Protein AF-A0A553PKJ0-F1 (afdb_monomer_lite)

Sequence (214 aa):
MPIQRKGMRALQIWCDRVTKDYKNVQIIDLTSSFKDGLAFCAIIHHFRPDLIDYESLKAENAFDNNALAFKVAEEQLKIPALLEAQDMVDFDEPDKFSVVTYVSQFYHMFKDADDSRMSPSLHMRLISRNSESENDSLIHSSTDTTPMGTPTIQPKRMFNQADLIAKYGEEIFSTSEKTVSESDSSYSTSSPTIGIKSLCNDMVAKAKISPKSQ

pLDDT: mean 70.91, std 26.87, range [28.58, 98.69]

Foldseek 3Di:
DPPPDDDPVVLLVVLCVQQVPPPPQHRPDLWQSPLLLLSLLSLCCSQPVVQDPSVPDDSVNSLVSNVSSQVSCCPPVVQHRQDHSVQSHVDNTRDRVSSSVSSVSSCVSCVVVVPPPDDPPCPVVVVPPPDDDDDDDDDDDDDDDDDDDDDPPDPPPDDDPVVVCVVPNCVVPDDPPDDDDDDDDDDDDDDDDDDDDDDDDDDDDDDDDDDDDD

Radius of gyration: 29.64 Å; chains: 1; bounding box: 69×105×61 Å

Structure (mmCIF, N/CA/C/O backbone):
data_AF-A0A553PKJ0-F1
#
_entry.id   AF-A0A553PKJ0-F1
#
loop_
_atom_site.group_PDB
_atom_site.id
_atom_site.type_symbol
_atom_site.label_atom_id
_atom_site.label_alt_id
_atom_site.label_comp_id
_atom_site.label_asym_id
_atom_site.label_entity_id
_atom_site.label_seq_id
_atom_site.pdbx_PDB_ins_code
_atom_site.Cartn_x
_atom_site.Cartn_y
_atom_site.Cartn_z
_atom_site.occupancy
_atom_site.B_iso_or_equiv
_atom_site.auth_seq_id
_atom_site.auth_comp_id
_atom_site.auth_asym_id
_atom_site.auth_atom_id
_atom_site.pdbx_PDB_model_num
ATOM 1 N N . MET A 1 1 ? 0.920 -30.412 -12.459 1.00 36.03 1 MET A N 1
ATOM 2 C CA . MET A 1 1 ? 1.864 -29.987 -11.399 1.00 36.03 1 MET A CA 1
ATOM 3 C C . MET A 1 1 ? 1.540 -28.554 -11.005 1.00 36.03 1 MET A C 1
ATOM 5 O O . MET A 1 1 ? 1.242 -27.785 -11.916 1.00 36.03 1 MET A O 1
ATOM 9 N N . PRO A 1 2 ? 1.580 -28.175 -9.716 1.00 52.38 2 PRO A N 1
ATOM 10 C CA . PRO A 1 2 ? 1.544 -26.766 -9.342 1.00 52.38 2 PRO A CA 1
ATOM 11 C C . PRO A 1 2 ? 2.787 -26.079 -9.919 1.00 52.38 2 PRO A C 1
ATOM 13 O O . PRO A 1 2 ? 3.909 -26.539 -9.716 1.00 52.38 2 PRO A O 1
ATOM 16 N N . ILE A 1 3 ? 2.594 -25.000 -10.680 1.00 50.44 3 ILE A N 1
ATOM 17 C CA . ILE A 1 3 ? 3.714 -24.211 -11.199 1.00 50.44 3 ILE A CA 1
ATOM 18 C C . ILE A 1 3 ? 4.317 -23.484 -10.000 1.00 50.44 3 ILE A C 1
ATOM 20 O O . ILE A 1 3 ? 3.726 -22.523 -9.507 1.00 50.44 3 ILE A O 1
ATOM 24 N N . GLN A 1 4 ? 5.472 -23.944 -9.520 1.00 55.84 4 GLN A N 1
ATOM 25 C CA . GLN A 1 4 ? 6.153 -23.324 -8.389 1.00 55.84 4 GLN A CA 1
ATOM 26 C C . GLN A 1 4 ? 6.850 -22.039 -8.846 1.00 55.84 4 GLN A C 1
ATOM 28 O O . GLN A 1 4 ? 8.045 -22.001 -9.136 1.00 55.84 4 GLN A O 1
ATOM 33 N N . ARG A 1 5 ? 6.047 -20.981 -8.969 1.00 66.62 5 ARG A N 1
ATOM 34 C CA . ARG A 1 5 ? 6.502 -19.635 -9.309 1.00 66.62 5 ARG A CA 1
ATOM 35 C C . ARG A 1 5 ? 7.355 -19.114 -8.149 1.00 66.62 5 ARG A C 1
ATOM 37 O O . ARG A 1 5 ? 6.986 -19.275 -6.991 1.00 66.62 5 ARG A O 1
ATOM 44 N N . LYS A 1 6 ? 8.492 -18.494 -8.467 1.00 77.38 6 LYS A N 1
ATOM 45 C CA . LYS A 1 6 ? 9.404 -17.840 -7.514 1.00 77.38 6 LYS A CA 1
ATOM 46 C C . LYS A 1 6 ? 9.651 -16.391 -7.953 1.00 77.38 6 LYS A C 1
ATOM 48 O O . LYS A 1 6 ? 9.438 -16.062 -9.120 1.00 77.38 6 LYS A O 1
ATOM 53 N N . GLY A 1 7 ? 10.114 -15.545 -7.032 1.00 88.88 7 GLY A N 1
ATOM 54 C CA . GLY A 1 7 ? 10.400 -14.128 -7.293 1.00 88.88 7 GLY A CA 1
ATOM 55 C C . GLY A 1 7 ? 9.145 -13.267 -7.489 1.00 88.88 7 GLY A C 1
ATOM 56 O O . GLY A 1 7 ? 8.035 -13.695 -7.176 1.00 88.88 7 GLY A O 1
ATOM 57 N N . MET A 1 8 ? 9.320 -12.057 -8.034 1.00 93.00 8 MET A N 1
ATOM 58 C CA . MET A 1 8 ? 8.278 -11.015 -8.131 1.00 93.00 8 MET A CA 1
ATOM 59 C C . MET A 1 8 ? 6.939 -11.506 -8.701 1.00 93.00 8 MET A C 1
ATOM 61 O O . MET A 1 8 ? 5.885 -11.172 -8.173 1.00 93.00 8 MET A O 1
ATOM 65 N N . ARG A 1 9 ? 6.953 -12.361 -9.735 1.00 93.75 9 ARG A N 1
ATOM 66 C CA . ARG A 1 9 ? 5.716 -12.887 -10.340 1.00 93.75 9 ARG A CA 1
ATOM 67 C C . ARG A 1 9 ? 4.912 -13.783 -9.392 1.00 93.75 9 ARG A C 1
ATOM 69 O O . ARG A 1 9 ? 3.698 -13.872 -9.528 1.00 93.75 9 ARG A O 1
ATOM 76 N N . ALA A 1 10 ? 5.568 -14.468 -8.456 1.00 94.50 10 ALA A N 1
ATOM 77 C CA . ALA A 1 10 ? 4.881 -15.239 -7.425 1.00 94.50 10 ALA A CA 1
ATOM 78 C C . ALA A 1 10 ? 4.216 -14.315 -6.398 1.00 94.50 10 ALA A C 1
ATOM 80 O O . ALA A 1 10 ? 3.061 -14.537 -6.055 1.00 94.50 10 ALA A O 1
ATOM 81 N N . LEU A 1 11 ? 4.921 -13.254 -5.988 1.00 96.06 11 LEU A N 1
ATOM 82 C CA . LEU A 1 11 ? 4.415 -12.240 -5.063 1.00 96.06 11 LEU A CA 1
ATOM 83 C C . LEU A 1 11 ? 3.204 -11.495 -5.645 1.00 96.06 11 LEU A C 1
ATOM 85 O O . LEU A 1 11 ? 2.193 -11.362 -4.968 1.00 96.06 11 LEU A O 1
ATOM 89 N N . GLN A 1 12 ? 3.260 -11.101 -6.920 1.00 96.69 12 GLN A N 1
ATOM 90 C CA . GLN A 1 12 ? 2.127 -10.478 -7.611 1.00 96.69 12 GLN A CA 1
ATOM 91 C C . GLN A 1 12 ? 0.895 -11.395 -7.646 1.00 96.69 12 GLN A C 1
ATOM 93 O O . GLN A 1 12 ? -0.209 -10.956 -7.352 1.00 96.69 12 GLN A O 1
ATOM 98 N N . ILE A 1 13 ? 1.080 -12.684 -7.955 1.00 95.56 13 ILE A N 1
ATOM 99 C CA . ILE A 1 13 ? -0.015 -13.670 -7.979 1.00 95.56 13 ILE A CA 1
ATOM 100 C C . ILE A 1 13 ? -0.558 -13.952 -6.572 1.00 95.56 13 ILE A C 1
ATOM 102 O O . ILE A 1 13 ? -1.739 -14.254 -6.428 1.00 95.56 13 ILE A O 1
ATOM 106 N N . TRP A 1 14 ? 0.280 -13.862 -5.535 1.00 95.75 14 TRP A N 1
ATOM 107 C CA . TRP A 1 14 ? -0.181 -13.911 -4.149 1.00 95.75 14 TRP A CA 1
ATOM 108 C C . TRP A 1 14 ? -1.082 -12.710 -3.834 1.00 95.75 14 TRP A C 1
ATOM 110 O O . TRP A 1 14 ? -2.201 -12.926 -3.376 1.00 95.75 14 TRP A O 1
ATOM 120 N N . CYS A 1 15 ? -0.649 -11.488 -4.174 1.00 97.50 15 CYS A N 1
ATOM 121 C CA . CYS A 1 15 ? -1.436 -10.260 -4.001 1.00 97.50 15 CYS A CA 1
ATOM 122 C C . CYS A 1 15 ? -2.788 -10.355 -4.720 1.00 97.50 15 CYS A C 1
ATOM 124 O O . CYS A 1 15 ? -3.824 -10.284 -4.071 1.00 97.50 15 CYS A O 1
ATOM 126 N N . ASP A 1 16 ? -2.771 -10.626 -6.031 1.00 96.81 16 ASP A N 1
ATOM 127 C CA . ASP A 1 16 ? -3.968 -10.804 -6.867 1.00 96.81 16 ASP A CA 1
ATOM 128 C C . ASP A 1 16 ? -4.950 -11.825 -6.272 1.00 96.81 16 ASP A C 1
ATOM 130 O O . ASP A 1 16 ? -6.158 -11.602 -6.241 1.00 96.81 16 ASP A O 1
ATOM 134 N N . ARG A 1 17 ? -4.440 -12.938 -5.726 1.00 95.81 17 ARG A N 1
ATOM 135 C CA . ARG A 1 17 ? -5.279 -13.971 -5.112 1.00 95.81 17 ARG A CA 1
ATOM 136 C C . ARG A 1 17 ? -5.902 -13.523 -3.787 1.00 95.81 17 ARG A C 1
ATOM 138 O O . ARG A 1 17 ? -7.056 -13.873 -3.555 1.00 95.81 17 ARG A O 1
ATOM 145 N N . VAL A 1 18 ? -5.178 -12.809 -2.918 1.00 96.31 18 VAL A N 1
ATOM 146 C CA . VAL A 1 18 ? -5.730 -12.355 -1.621 1.00 96.31 18 VAL A CA 1
ATOM 147 C C . VAL A 1 18 ? -6.661 -11.148 -1.783 1.00 96.31 18 VAL A C 1
ATOM 149 O O . VAL A 1 18 ? -7.638 -11.029 -1.045 1.00 96.31 18 VAL A O 1
ATOM 152 N N . THR A 1 19 ? -6.440 -10.299 -2.791 1.00 97.25 19 THR A N 1
ATOM 153 C CA . THR A 1 19 ? -7.304 -9.140 -3.077 1.00 97.25 19 THR A CA 1
ATOM 154 C C . THR A 1 19 ? -8.422 -9.425 -4.085 1.00 97.25 19 THR A C 1
ATOM 156 O O . THR A 1 19 ? -9.207 -8.531 -4.377 1.00 97.25 19 THR A O 1
ATOM 159 N N . LYS A 1 20 ? -8.530 -10.648 -4.619 1.00 95.62 20 LYS A N 1
ATOM 160 C CA . LYS A 1 20 ? -9.431 -10.995 -5.735 1.00 95.62 20 LYS A CA 1
ATOM 161 C C . LYS A 1 20 ? -10.896 -10.581 -5.543 1.00 95.62 20 LYS A C 1
ATOM 163 O O . LYS A 1 20 ? -11.556 -10.193 -6.503 1.00 95.62 20 LYS A O 1
ATOM 168 N N . ASP A 1 21 ? -11.406 -10.709 -4.321 1.00 95.06 21 ASP A N 1
ATOM 169 C CA . ASP A 1 21 ? -12.816 -10.465 -4.002 1.00 95.06 21 ASP A CA 1
ATOM 170 C C . ASP A 1 21 ? -13.075 -9.015 -3.522 1.00 95.06 21 ASP A C 1
ATOM 172 O O . ASP A 1 21 ? -14.187 -8.683 -3.109 1.00 95.06 21 ASP A O 1
ATOM 176 N N . TYR A 1 22 ? -12.066 -8.134 -3.595 1.00 97.50 22 TYR A N 1
ATOM 177 C CA . TYR A 1 22 ? -12.160 -6.728 -3.198 1.00 97.50 22 TYR A CA 1
ATOM 178 C C . TYR A 1 22 ? -12.580 -5.832 -4.363 1.00 97.50 22 TYR A C 1
ATOM 180 O O . TYR A 1 22 ? -12.039 -5.886 -5.467 1.00 97.50 22 TYR A O 1
ATOM 188 N N . LYS A 1 23 ? -13.540 -4.944 -4.095 1.00 94.44 23 LYS A N 1
ATOM 189 C CA . LYS A 1 23 ? -13.977 -3.925 -5.055 1.00 94.44 23 LYS A CA 1
ATOM 190 C C . LYS A 1 23 ? -12.839 -2.938 -5.318 1.00 94.44 23 LYS A C 1
ATOM 192 O O . LYS A 1 23 ? -12.153 -2.526 -4.384 1.00 94.44 23 LYS A O 1
ATOM 197 N N . ASN A 1 24 ? -12.719 -2.515 -6.575 1.00 94.75 24 ASN A N 1
ATOM 198 C CA . ASN A 1 24 ? -11.770 -1.502 -7.052 1.00 94.75 24 ASN A CA 1
ATOM 199 C C . ASN A 1 24 ? -10.277 -1.856 -6.889 1.00 94.75 24 ASN A C 1
ATOM 201 O O . ASN A 1 24 ? -9.446 -0.975 -7.052 1.00 94.75 24 ASN A O 1
ATOM 205 N N . VAL A 1 25 ? -9.923 -3.124 -6.638 1.00 97.31 25 VAL A N 1
ATOM 206 C CA . VAL A 1 25 ? -8.524 -3.587 -6.622 1.00 97.31 25 VAL A CA 1
ATOM 207 C C . VAL A 1 25 ? -8.286 -4.568 -7.765 1.00 97.31 25 VAL A C 1
ATOM 209 O O . VAL A 1 25 ? -9.019 -5.541 -7.929 1.00 97.31 25 VAL A O 1
ATOM 212 N N . GLN A 1 26 ? -7.233 -4.330 -8.547 1.00 96.56 26 GLN A N 1
ATOM 213 C CA . GLN A 1 26 ? -6.777 -5.232 -9.603 1.00 96.56 26 GLN A CA 1
ATOM 214 C C . GLN A 1 26 ? -5.248 -5.200 -9.681 1.00 96.56 26 GLN A C 1
ATOM 216 O O . GLN A 1 26 ? -4.667 -4.154 -9.953 1.00 96.56 26 GLN A O 1
ATOM 221 N N . ILE A 1 27 ? -4.583 -6.340 -9.468 1.00 97.44 27 ILE A N 1
ATOM 222 C CA . ILE A 1 27 ? -3.117 -6.391 -9.352 1.00 97.44 27 ILE A CA 1
ATOM 223 C C . ILE A 1 27 ? -2.462 -6.756 -10.696 1.00 97.44 27 ILE A C 1
ATOM 225 O O . ILE A 1 27 ? -2.087 -7.903 -10.962 1.00 97.44 27 ILE A O 1
ATOM 229 N N . ILE A 1 28 ? -2.316 -5.754 -11.566 1.00 96.00 28 ILE A N 1
ATOM 230 C CA . ILE A 1 28 ? -1.729 -5.896 -12.912 1.00 96.00 28 ILE A CA 1
ATOM 231 C C . ILE A 1 28 ? -0.192 -5.850 -12.865 1.00 96.00 28 ILE A C 1
ATOM 233 O O . ILE A 1 28 ? 0.485 -6.531 -13.642 1.00 96.00 28 ILE A O 1
ATOM 237 N N . ASP A 1 29 ? 0.360 -5.109 -11.910 1.00 96.06 29 ASP A N 1
ATOM 238 C CA . ASP A 1 29 ? 1.789 -4.920 -11.675 1.00 96.06 29 ASP A CA 1
ATOM 239 C C . ASP A 1 29 ? 2.113 -4.874 -10.164 1.00 96.06 29 ASP A C 1
ATOM 241 O O . ASP A 1 29 ? 1.293 -5.227 -9.318 1.00 96.06 29 ASP A O 1
ATOM 245 N N . LEU A 1 30 ? 3.350 -4.497 -9.836 1.00 96.88 30 LEU A N 1
ATOM 246 C CA . LEU A 1 30 ? 3.801 -4.187 -8.474 1.00 96.88 30 LEU A CA 1
ATOM 247 C C . LEU A 1 30 ? 4.311 -2.734 -8.435 1.00 96.88 30 LEU A C 1
ATOM 249 O O . LEU A 1 30 ? 5.389 -2.475 -7.907 1.00 96.88 30 LEU A O 1
ATOM 253 N N . THR A 1 31 ? 3.578 -1.829 -9.090 1.00 96.44 31 THR A N 1
ATOM 254 C CA . THR A 1 31 ? 3.831 -0.380 -9.131 1.00 96.44 31 THR A CA 1
ATOM 255 C C . THR A 1 31 ? 2.499 0.371 -9.078 1.00 96.44 31 THR A C 1
ATOM 257 O O . THR A 1 31 ? 1.989 0.635 -7.989 1.00 96.44 31 THR A O 1
ATOM 260 N N . SER A 1 32 ? 1.892 0.663 -10.232 1.00 96.69 32 SER A N 1
ATOM 261 C CA . SER A 1 32 ? 0.670 1.470 -10.346 1.00 96.69 32 SER A CA 1
ATOM 262 C C . SER A 1 32 ? -0.542 0.847 -9.638 1.00 96.69 32 SER A C 1
ATOM 264 O O . SER A 1 32 ? -1.339 1.564 -9.037 1.00 96.69 32 SER A O 1
ATOM 266 N N . SER A 1 33 ? -0.621 -0.488 -9.591 1.00 97.75 33 SER A N 1
ATOM 267 C CA . SER A 1 33 ? -1.697 -1.254 -8.931 1.00 97.75 33 SER A CA 1
ATOM 268 C C . SER A 1 33 ? -1.745 -1.079 -7.406 1.00 97.75 33 SER A C 1
ATOM 270 O O . SER A 1 33 ? -2.679 -1.554 -6.767 1.00 97.75 33 SER A O 1
ATOM 272 N N . PHE A 1 34 ? -0.722 -0.452 -6.816 1.00 98.12 34 PHE A N 1
ATOM 273 C CA . PHE A 1 34 ? -0.631 -0.144 -5.386 1.00 98.12 34 PHE A CA 1
ATOM 274 C C . PHE A 1 34 ? -0.727 1.362 -5.098 1.00 98.12 34 PHE A C 1
ATOM 276 O O . PHE A 1 34 ? -0.742 1.750 -3.931 1.00 98.12 34 PHE A O 1
ATOM 283 N N . LYS A 1 35 ? -0.801 2.214 -6.136 1.00 98.00 35 LYS A N 1
ATOM 284 C CA . LYS A 1 35 ? -0.729 3.678 -6.010 1.00 98.00 35 LYS A CA 1
ATOM 285 C C . LYS A 1 35 ? -1.836 4.247 -5.118 1.00 98.00 35 LYS A C 1
ATOM 287 O O . LYS A 1 35 ? -1.576 5.075 -4.250 1.00 98.00 35 LYS A O 1
ATOM 292 N N . ASP A 1 36 ? -3.064 3.769 -5.294 1.00 97.75 36 ASP A N 1
ATOM 293 C CA . ASP A 1 36 ? -4.251 4.254 -4.580 1.00 97.75 36 ASP A CA 1
ATOM 294 C C . ASP A 1 36 ? -4.365 3.777 -3.119 1.00 97.75 36 ASP A C 1
ATOM 296 O O . ASP A 1 36 ? -5.323 4.127 -2.428 1.00 97.75 36 ASP A O 1
ATOM 300 N N . GLY A 1 37 ? -3.421 2.957 -2.645 1.00 98.00 37 GLY A N 1
ATOM 301 C CA . GLY A 1 37 ? -3.409 2.375 -1.304 1.00 98.00 37 GLY A CA 1
ATOM 302 C C . GLY A 1 37 ? -4.438 1.262 -1.061 1.00 98.00 37 GLY A C 1
ATOM 303 O O . GLY A 1 37 ? -4.311 0.533 -0.074 1.00 98.00 37 GLY A O 1
ATOM 304 N N . LEU A 1 38 ? -5.422 1.059 -1.950 1.00 98.50 38 LEU A N 1
ATOM 305 C CA . LEU A 1 38 ? -6.485 0.068 -1.750 1.00 98.50 38 LEU A CA 1
ATOM 306 C C . LEU A 1 38 ? -5.930 -1.357 -1.728 1.00 98.50 38 LEU A C 1
ATOM 308 O O . LEU A 1 38 ? -6.374 -2.167 -0.918 1.00 98.50 38 LEU A O 1
ATOM 312 N N . ALA A 1 39 ? -4.915 -1.654 -2.543 1.00 98.50 39 ALA A N 1
ATOM 313 C CA . ALA A 1 39 ? -4.243 -2.953 -2.534 1.00 98.50 39 ALA A CA 1
ATOM 314 C C . ALA A 1 39 ? -3.608 -3.285 -1.167 1.00 98.50 39 ALA A C 1
ATOM 316 O O . ALA A 1 39 ? -3.748 -4.409 -0.684 1.00 98.50 39 ALA A O 1
ATOM 317 N N . PHE A 1 40 ? -2.964 -2.315 -0.503 1.00 98.62 40 PHE A N 1
ATOM 318 C CA . PHE A 1 40 ? -2.403 -2.516 0.838 1.00 98.62 40 PHE A CA 1
ATOM 319 C C . PHE A 1 40 ? -3.5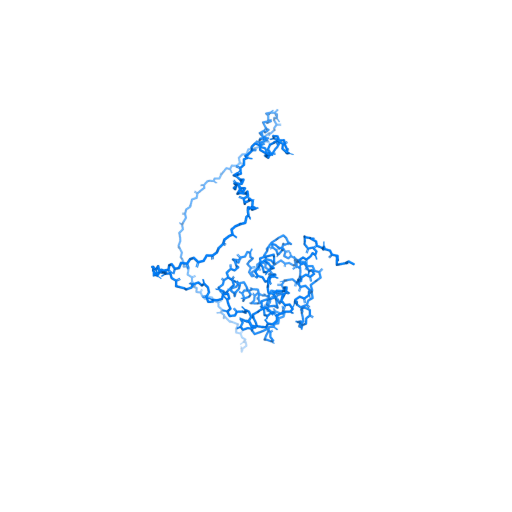08 -2.708 1.886 1.00 98.62 40 PHE A C 1
ATOM 321 O O . PHE A 1 40 ? -3.456 -3.662 2.666 1.00 98.62 40 PHE A O 1
ATOM 328 N N . CYS A 1 41 ? -4.543 -1.861 1.861 1.00 98.62 41 CYS A N 1
ATOM 329 C CA . CYS A 1 41 ? -5.705 -1.985 2.742 1.00 98.62 41 CYS A CA 1
ATOM 330 C C . CYS A 1 41 ? -6.417 -3.341 2.585 1.00 98.62 41 CYS A C 1
ATOM 332 O O . CYS A 1 41 ? -6.758 -3.974 3.583 1.00 98.62 41 CYS A O 1
ATOM 334 N N . ALA A 1 42 ? -6.594 -3.816 1.349 1.00 98.56 42 ALA A N 1
ATOM 335 C CA . ALA A 1 42 ? -7.219 -5.100 1.038 1.00 98.56 42 ALA A CA 1
ATOM 336 C C . ALA A 1 42 ? -6.396 -6.293 1.551 1.00 98.56 42 ALA A C 1
ATOM 338 O O . ALA A 1 42 ? -6.962 -7.220 2.128 1.00 98.56 42 ALA A O 1
ATOM 339 N N . ILE A 1 43 ? -5.063 -6.265 1.398 1.00 98.38 43 ILE A N 1
ATOM 340 C CA . ILE A 1 43 ? -4.173 -7.306 1.943 1.00 98.38 43 ILE A CA 1
ATOM 341 C C . ILE A 1 43 ? -4.296 -7.373 3.471 1.00 98.38 43 ILE A C 1
ATOM 343 O O . ILE A 1 43 ? -4.436 -8.465 4.019 1.00 98.38 43 ILE A O 1
ATOM 347 N N . ILE A 1 44 ? -4.283 -6.230 4.166 1.00 98.25 44 ILE A N 1
ATOM 348 C CA . ILE A 1 44 ? -4.434 -6.190 5.630 1.00 98.25 44 ILE A CA 1
ATOM 349 C C . ILE A 1 44 ? -5.815 -6.718 6.041 1.00 98.25 44 ILE A C 1
ATOM 351 O O . ILE A 1 44 ? -5.894 -7.637 6.857 1.00 98.25 44 ILE A O 1
ATOM 355 N N . HIS A 1 45 ? -6.892 -6.199 5.443 1.00 98.31 45 HIS A N 1
ATOM 356 C CA . HIS A 1 45 ? -8.268 -6.598 5.754 1.00 98.31 45 HIS A CA 1
ATOM 357 C C . HIS A 1 45 ? -8.532 -8.090 5.476 1.00 98.31 45 HIS A C 1
ATOM 359 O O . HIS A 1 45 ? -9.283 -8.723 6.213 1.00 98.31 45 HIS A O 1
ATOM 365 N N . HIS A 1 46 ? -7.870 -8.697 4.480 1.00 97.38 46 HIS A N 1
ATOM 366 C CA . HIS A 1 46 ? -8.022 -10.124 4.168 1.00 97.38 46 HIS A CA 1
ATOM 367 C C . HIS A 1 46 ? -7.616 -11.033 5.335 1.00 97.38 46 HIS A C 1
ATOM 369 O O . HIS A 1 46 ? -8.300 -12.015 5.619 1.00 97.38 46 HIS A O 1
ATOM 375 N N . PHE A 1 47 ? -6.518 -10.709 6.020 1.00 96.38 47 PHE A N 1
ATOM 376 C CA . PHE A 1 47 ? -6.015 -11.503 7.146 1.00 96.38 47 PHE A CA 1
ATOM 377 C C . PHE A 1 47 ? -6.472 -10.975 8.512 1.00 96.38 47 PHE A C 1
ATOM 379 O O . PHE A 1 47 ? -6.489 -11.730 9.487 1.00 96.38 47 PHE A O 1
ATOM 386 N N . ARG A 1 48 ? -6.820 -9.686 8.597 1.00 96.50 48 ARG A N 1
ATOM 387 C CA . ARG A 1 48 ? -7.213 -8.967 9.816 1.00 96.50 48 ARG A CA 1
ATOM 388 C C . ARG A 1 48 ? -8.316 -7.940 9.511 1.00 96.50 48 ARG A C 1
ATOM 390 O O . ARG A 1 48 ? -8.046 -6.737 9.470 1.00 96.50 48 ARG A O 1
ATOM 397 N N . PRO A 1 49 ? -9.566 -8.396 9.294 1.00 96.75 49 PRO A N 1
ATOM 398 C CA . PRO A 1 49 ? -10.678 -7.512 8.941 1.00 96.75 49 PRO A CA 1
ATOM 399 C C . PRO A 1 49 ? -11.073 -6.556 10.074 1.00 96.75 49 PRO A C 1
ATOM 401 O O . PRO A 1 49 ? -11.743 -5.558 9.848 1.00 96.75 49 PRO A O 1
ATOM 404 N N . ASP A 1 50 ? -10.625 -6.831 11.298 1.00 96.69 50 ASP A N 1
ATOM 405 C CA . ASP A 1 50 ? -10.820 -5.994 12.478 1.00 96.69 50 ASP A CA 1
ATOM 406 C C . ASP A 1 50 ? -9.991 -4.694 12.480 1.00 96.69 50 ASP A C 1
ATOM 408 O O . ASP A 1 50 ? -10.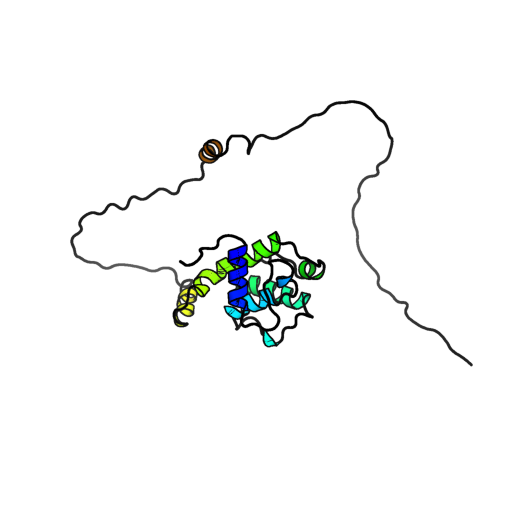249 -3.819 13.304 1.00 96.69 50 ASP A O 1
ATOM 412 N N . LEU A 1 51 ? -9.001 -4.554 11.586 1.00 96.81 51 LEU A N 1
ATOM 413 C CA . LEU A 1 51 ? -8.054 -3.431 11.604 1.00 96.81 51 LEU A CA 1
ATOM 414 C C . LEU A 1 51 ? -8.382 -2.280 10.636 1.00 96.81 51 LEU A C 1
ATOM 416 O O . LEU A 1 51 ? -7.855 -1.185 10.822 1.00 96.81 51 LEU A O 1
ATOM 420 N N . ILE A 1 52 ? -9.194 -2.508 9.598 1.00 97.50 52 ILE A N 1
ATOM 421 C CA . ILE A 1 52 ? -9.494 -1.520 8.542 1.00 97.50 52 ILE A CA 1
ATOM 422 C C . ILE A 1 52 ? -10.953 -1.673 8.097 1.00 97.50 52 ILE A C 1
ATOM 424 O O . ILE A 1 52 ? -11.334 -2.739 7.635 1.00 97.50 52 ILE A O 1
ATOM 428 N N . ASP A 1 53 ? -11.756 -0.607 8.136 1.00 97.44 53 ASP A N 1
ATOM 429 C CA . ASP A 1 53 ? -13.088 -0.604 7.508 1.00 97.44 53 ASP A CA 1
ATOM 430 C C . ASP A 1 53 ? -12.963 -0.400 5.988 1.00 97.44 53 ASP A C 1
ATOM 432 O O . ASP A 1 53 ? -13.028 0.725 5.485 1.00 97.44 53 ASP A O 1
ATOM 436 N N . TYR A 1 54 ? -12.731 -1.490 5.250 1.00 97.88 54 TYR A N 1
ATOM 437 C CA . TYR A 1 54 ? -12.444 -1.424 3.813 1.00 97.88 54 TYR A CA 1
ATOM 438 C C . TYR A 1 54 ? -13.601 -0.838 2.986 1.00 97.88 54 TYR A C 1
ATOM 440 O O . TYR A 1 54 ? -13.360 -0.118 2.020 1.00 97.88 54 TYR A O 1
ATOM 448 N N . GLU A 1 55 ? -14.858 -1.105 3.351 1.00 96.62 55 GLU A N 1
ATOM 449 C CA . GLU A 1 55 ? -16.029 -0.645 2.582 1.00 96.62 55 GLU A CA 1
ATOM 450 C C . GLU A 1 55 ? -16.224 0.884 2.650 1.00 96.62 55 GLU A C 1
ATOM 452 O O . GLU A 1 55 ? -16.936 1.451 1.820 1.00 96.62 55 GLU A O 1
ATOM 457 N N . SER A 1 56 ? -15.560 1.562 3.594 1.00 96.75 56 SER A N 1
ATOM 458 C CA . SER A 1 56 ? -15.505 3.028 3.666 1.00 96.75 56 SER A CA 1
ATOM 459 C C . SER A 1 56 ? -14.504 3.671 2.688 1.00 96.75 56 SER A C 1
ATOM 461 O O . SER A 1 56 ? -14.608 4.869 2.401 1.00 96.75 56 SER A O 1
ATOM 463 N N . LEU A 1 57 ? -13.539 2.898 2.171 1.00 97.56 57 LEU A N 1
ATOM 464 C CA . LEU A 1 57 ? -12.400 3.406 1.403 1.00 97.56 57 LEU A CA 1
ATOM 465 C C . LEU A 1 57 ? -12.745 3.693 -0.065 1.00 97.56 57 LEU A C 1
ATOM 467 O O . LEU A 1 57 ? -13.638 3.093 -0.667 1.00 97.56 57 LEU A O 1
ATOM 471 N N . LYS A 1 58 ? -11.989 4.616 -0.671 1.00 97.44 58 LYS A N 1
ATOM 472 C CA . LYS A 1 58 ? -12.142 5.034 -2.073 1.00 97.44 58 LYS A CA 1
ATOM 473 C C . LYS A 1 58 ? -10.784 5.278 -2.715 1.00 97.44 58 LYS A C 1
ATOM 475 O O . LYS A 1 58 ? -9.924 5.882 -2.083 1.00 97.44 58 LYS A O 1
ATOM 480 N N . ALA A 1 59 ? -10.630 4.904 -3.985 1.00 96.00 59 ALA A N 1
ATOM 481 C CA . ALA A 1 59 ? -9.391 5.115 -4.746 1.00 96.00 59 ALA A CA 1
ATOM 482 C C . ALA A 1 59 ? -9.002 6.605 -4.878 1.00 96.00 59 ALA A C 1
ATOM 484 O O . ALA A 1 59 ? -7.829 6.937 -5.003 1.00 96.00 59 ALA A O 1
ATOM 485 N N . GLU A 1 60 ? -9.985 7.509 -4.794 1.00 96.81 60 GLU A N 1
ATOM 486 C CA . GLU A 1 60 ? -9.795 8.968 -4.770 1.00 96.81 60 GLU A CA 1
ATOM 487 C C . GLU A 1 60 ? -8.919 9.438 -3.589 1.00 96.81 60 GLU A C 1
ATOM 489 O O . GLU A 1 60 ? -8.187 10.417 -3.715 1.00 96.81 60 GLU A O 1
ATOM 494 N N . ASN A 1 61 ? -8.948 8.721 -2.459 1.00 97.38 61 ASN A N 1
ATOM 495 C CA . ASN A 1 61 ? -8.273 9.095 -1.213 1.00 97.38 61 ASN A CA 1
ATOM 496 C C . ASN A 1 61 ? -6.891 8.425 -1.086 1.00 97.38 61 ASN A C 1
ATOM 498 O O . ASN A 1 61 ? -6.537 7.901 -0.030 1.00 97.38 61 ASN A O 1
ATOM 502 N N . ALA A 1 62 ? -6.113 8.405 -2.173 1.00 97.62 62 ALA A N 1
ATOM 503 C CA . ALA A 1 62 ? -4.863 7.644 -2.270 1.00 97.62 62 ALA A CA 1
ATOM 504 C C . ALA A 1 62 ? -3.876 7.912 -1.115 1.00 97.62 62 ALA A C 1
ATOM 506 O O . ALA A 1 62 ? -3.302 6.969 -0.568 1.00 97.62 62 ALA A O 1
ATOM 507 N N . PHE A 1 63 ? -3.713 9.174 -0.701 1.00 98.56 63 PHE A N 1
ATOM 508 C CA . PHE A 1 63 ? -2.851 9.540 0.428 1.00 98.56 63 PHE A CA 1
ATOM 509 C C . PHE A 1 63 ? -3.316 8.884 1.737 1.00 98.56 63 PHE A C 1
ATOM 511 O O . PHE A 1 63 ? -2.545 8.178 2.386 1.00 98.56 63 PHE A O 1
ATOM 518 N N . ASP A 1 64 ? -4.590 9.071 2.096 1.00 98.62 64 ASP A N 1
ATOM 519 C CA . ASP A 1 64 ? -5.158 8.575 3.353 1.00 98.62 64 ASP A CA 1
ATOM 520 C C . ASP A 1 64 ? -5.179 7.043 3.402 1.00 98.62 64 ASP A C 1
ATOM 522 O O . ASP A 1 64 ? -4.880 6.459 4.443 1.00 98.62 64 ASP A O 1
ATOM 526 N N . ASN A 1 65 ? -5.469 6.381 2.275 1.00 98.56 65 ASN A N 1
ATOM 527 C CA . ASN A 1 65 ? -5.444 4.921 2.168 1.00 98.56 65 ASN A CA 1
ATOM 528 C C . ASN A 1 65 ? -4.035 4.366 2.444 1.00 98.56 65 ASN A C 1
ATOM 530 O O . ASN A 1 65 ? -3.880 3.456 3.260 1.00 98.56 65 ASN A O 1
ATOM 534 N N . ASN A 1 66 ? -3.002 4.924 1.797 1.00 98.62 66 ASN A N 1
ATOM 535 C CA . ASN A 1 66 ? -1.613 4.516 2.024 1.00 98.62 66 ASN A CA 1
ATOM 536 C C . ASN A 1 66 ? -1.179 4.813 3.470 1.00 98.62 66 ASN A C 1
ATOM 538 O O . ASN A 1 66 ? -0.662 3.929 4.150 1.00 98.62 66 ASN A O 1
ATOM 542 N N . ALA A 1 67 ? -1.452 6.020 3.979 1.00 98.69 67 ALA A N 1
ATOM 543 C CA . ALA A 1 67 ? -1.104 6.412 5.344 1.00 98.69 67 ALA A CA 1
ATOM 544 C C . ALA A 1 67 ? -1.767 5.508 6.401 1.00 98.69 67 ALA A C 1
ATOM 546 O O . ALA A 1 67 ? -1.106 5.076 7.349 1.00 98.69 67 ALA A O 1
ATOM 547 N N . LEU A 1 68 ? -3.050 5.170 6.219 1.00 98.62 68 LEU A N 1
ATOM 548 C CA . LEU A 1 68 ? -3.777 4.223 7.065 1.00 98.62 68 LEU A CA 1
ATOM 549 C C . LEU A 1 68 ? -3.134 2.834 7.020 1.00 98.62 68 LEU A C 1
ATOM 551 O O . LEU A 1 68 ? -2.831 2.272 8.073 1.00 98.62 68 LEU A O 1
ATOM 555 N N . ALA A 1 69 ? -2.902 2.291 5.822 1.00 98.50 69 ALA A N 1
ATOM 556 C CA . ALA A 1 69 ? -2.326 0.962 5.658 1.00 98.50 69 ALA A CA 1
ATOM 557 C C . ALA A 1 69 ? -0.938 0.853 6.304 1.00 98.50 69 ALA A C 1
ATOM 559 O O . ALA A 1 69 ? -0.672 -0.111 7.022 1.00 98.50 69 ALA A O 1
ATOM 560 N N . PHE A 1 70 ? -0.069 1.846 6.090 1.00 98.62 70 PHE A N 1
ATOM 561 C CA . PHE A 1 70 ? 1.309 1.817 6.583 1.00 98.62 70 PHE A CA 1
ATOM 562 C C . PHE A 1 70 ? 1.348 1.953 8.108 1.00 98.62 70 PHE A C 1
ATOM 564 O O . PHE A 1 70 ? 2.032 1.177 8.777 1.00 98.62 70 PHE A O 1
ATOM 571 N N . LYS A 1 71 ? 0.530 2.853 8.672 1.00 98.50 71 LYS A N 1
ATOM 572 C CA . LYS A 1 71 ? 0.373 3.002 10.123 1.00 98.50 71 LYS A CA 1
ATOM 573 C C . LYS A 1 71 ? -0.149 1.721 10.779 1.00 98.50 71 LYS A C 1
ATOM 575 O O . LYS A 1 71 ? 0.413 1.267 11.772 1.00 98.50 71 LYS A O 1
ATOM 580 N N . VAL A 1 72 ? -1.206 1.117 10.231 1.00 98.38 72 VAL A N 1
ATOM 581 C CA . VAL A 1 72 ? -1.776 -0.137 10.757 1.00 98.38 72 VAL A CA 1
ATOM 582 C C . VAL A 1 72 ? -0.760 -1.280 10.664 1.00 98.38 72 VAL A C 1
ATOM 584 O O . VAL A 1 72 ? -0.622 -2.058 11.612 1.00 98.38 72 VAL A O 1
ATOM 587 N N . ALA A 1 73 ? -0.011 -1.369 9.563 1.00 98.12 73 ALA A N 1
ATOM 588 C CA . ALA A 1 73 ? 1.031 -2.374 9.382 1.00 98.12 73 ALA A CA 1
ATOM 589 C C . ALA A 1 73 ? 2.165 -2.235 10.418 1.00 98.12 73 ALA A C 1
ATOM 591 O O . ALA A 1 73 ? 2.578 -3.235 11.012 1.00 98.12 73 ALA A O 1
ATOM 592 N N . GLU A 1 74 ? 2.614 -1.016 10.710 1.00 98.06 74 GLU A N 1
ATOM 593 C CA . GLU A 1 74 ? 3.652 -0.771 11.714 1.00 98.06 74 GLU A CA 1
ATOM 594 C C . GLU A 1 74 ? 3.144 -0.990 13.149 1.00 98.06 74 GLU A C 1
ATOM 596 O O . GLU A 1 74 ? 3.735 -1.755 13.919 1.00 98.06 74 GLU A O 1
ATOM 601 N N . GLU A 1 75 ? 2.018 -0.374 13.517 1.00 98.00 75 GLU A N 1
ATOM 602 C CA . GLU A 1 75 ? 1.494 -0.424 14.883 1.00 98.00 75 GLU A CA 1
ATOM 603 C C . GLU A 1 75 ? 0.996 -1.825 15.264 1.00 98.00 75 GLU A C 1
ATOM 605 O O . GLU A 1 75 ? 1.301 -2.298 16.363 1.00 98.00 75 GLU A O 1
ATOM 610 N N . GLN A 1 76 ? 0.264 -2.502 14.373 1.00 97.56 76 GLN A N 1
ATOM 611 C CA . GLN A 1 76 ? -0.486 -3.726 14.691 1.00 97.56 76 GLN A CA 1
ATOM 612 C C . GLN A 1 76 ? 0.178 -5.004 14.167 1.00 97.56 76 GLN A C 1
ATOM 614 O O . GLN A 1 76 ? 0.066 -6.050 14.806 1.00 97.56 76 GLN A O 1
ATOM 619 N N . LEU A 1 77 ? 0.878 -4.937 13.028 1.00 95.25 77 LEU A N 1
ATOM 620 C CA . LEU A 1 77 ? 1.527 -6.100 12.400 1.00 95.25 77 LEU A CA 1
ATOM 621 C C . LEU A 1 77 ? 3.053 -6.121 12.595 1.00 95.25 77 LEU A C 1
ATOM 623 O O . LEU A 1 77 ? 3.681 -7.136 12.310 1.00 95.25 77 LEU A O 1
ATOM 627 N N . LYS A 1 78 ? 3.653 -5.036 13.104 1.00 97.00 78 LYS A N 1
ATOM 628 C CA . LYS A 1 78 ? 5.113 -4.860 13.258 1.00 97.00 78 LYS A CA 1
ATOM 629 C C . LYS A 1 78 ? 5.888 -4.978 11.939 1.00 97.00 78 LYS A C 1
ATOM 631 O O . LYS A 1 78 ? 7.043 -5.397 11.923 1.00 97.00 78 LYS A O 1
ATOM 636 N N . ILE A 1 79 ? 5.246 -4.579 10.842 1.00 97.50 79 ILE A N 1
ATOM 637 C CA . ILE A 1 79 ? 5.862 -4.409 9.526 1.00 97.50 79 ILE A CA 1
ATOM 638 C C . ILE A 1 79 ? 6.354 -2.951 9.454 1.00 97.50 79 ILE A C 1
ATOM 640 O O . ILE A 1 79 ? 5.507 -2.061 9.375 1.00 97.50 79 ILE A O 1
ATOM 644 N N . PRO A 1 80 ? 7.671 -2.667 9.522 1.00 96.19 80 PRO A N 1
ATOM 645 C CA . PRO A 1 80 ? 8.185 -1.295 9.468 1.00 96.19 80 PRO A CA 1
ATOM 646 C C . PRO A 1 80 ? 7.779 -0.602 8.166 1.00 96.19 80 PRO A C 1
ATOM 648 O O . PRO A 1 80 ? 7.901 -1.193 7.091 1.00 96.19 80 PRO A O 1
ATOM 651 N N . ALA A 1 81 ? 7.326 0.650 8.248 1.00 93.31 81 ALA A N 1
ATOM 652 C CA . ALA A 1 81 ? 6.967 1.428 7.067 1.00 93.31 81 ALA A CA 1
ATOM 653 C C . ALA A 1 81 ? 8.208 1.663 6.181 1.00 93.31 81 ALA A C 1
ATOM 655 O O . ALA A 1 81 ? 9.160 2.321 6.592 1.00 93.31 81 ALA A O 1
ATOM 656 N N . LEU A 1 82 ? 8.210 1.091 4.969 1.00 96.38 82 LEU A N 1
ATOM 657 C CA . LEU A 1 82 ? 9.291 1.267 3.982 1.00 96.38 82 LEU A CA 1
ATOM 658 C C . LEU A 1 82 ? 8.949 2.260 2.864 1.00 96.38 82 LEU A C 1
ATOM 660 O O . LEU A 1 82 ? 9.789 2.513 2.005 1.00 96.38 82 LEU A O 1
ATOM 664 N N . LEU A 1 83 ? 7.715 2.760 2.842 1.00 97.38 83 LEU A N 1
ATOM 665 C CA . LEU A 1 83 ? 7.192 3.690 1.847 1.00 97.38 83 LEU A CA 1
ATOM 666 C C . LEU A 1 83 ? 6.553 4.868 2.579 1.00 97.38 83 LEU A C 1
ATOM 668 O O . LEU A 1 83 ? 5.912 4.674 3.615 1.00 97.38 83 LEU A O 1
ATOM 672 N N . GLU A 1 84 ? 6.673 6.067 2.019 1.00 97.62 84 GLU A N 1
ATOM 673 C CA . GLU A 1 84 ? 5.927 7.231 2.486 1.00 97.62 84 GLU A CA 1
ATOM 674 C C . GLU A 1 84 ? 4.633 7.383 1.677 1.00 97.62 84 GLU A C 1
ATOM 676 O O . GLU A 1 84 ? 4.608 7.203 0.459 1.00 97.62 84 GLU A O 1
ATOM 681 N N . ALA A 1 85 ? 3.526 7.719 2.346 1.00 97.94 85 ALA A N 1
ATOM 682 C CA . ALA A 1 85 ? 2.233 7.895 1.675 1.00 97.94 85 ALA A CA 1
ATOM 683 C C . ALA A 1 85 ? 2.237 9.065 0.673 1.00 97.94 85 ALA A C 1
ATOM 685 O O . ALA A 1 85 ? 1.454 9.060 -0.274 1.00 97.94 85 ALA A O 1
ATOM 686 N N . GLN A 1 86 ? 3.131 10.039 0.870 1.00 97.50 86 GLN A N 1
ATOM 687 C CA . GLN A 1 86 ? 3.334 11.174 -0.026 1.00 97.50 86 GLN A CA 1
ATOM 688 C C . GLN A 1 86 ? 3.953 10.730 -1.363 1.00 97.50 86 GLN A C 1
ATOM 690 O O . GLN A 1 86 ? 3.373 10.995 -2.415 1.00 97.50 86 GLN A O 1
ATOM 695 N N . ASP A 1 87 ? 5.052 9.965 -1.325 1.00 96.38 87 ASP A N 1
ATOM 696 C CA . ASP A 1 87 ? 5.719 9.425 -2.523 1.00 96.38 87 ASP A CA 1
ATOM 697 C C . ASP A 1 87 ? 4.764 8.588 -3.387 1.00 96.38 87 ASP A C 1
ATOM 699 O O . ASP A 1 87 ? 4.768 8.680 -4.615 1.00 96.38 87 ASP A O 1
ATOM 703 N N . MET A 1 88 ? 3.891 7.799 -2.750 1.00 97.38 88 MET A N 1
ATOM 704 C CA . MET A 1 88 ? 2.885 6.997 -3.454 1.00 97.38 88 MET A CA 1
ATOM 705 C C . MET A 1 88 ? 1.889 7.845 -4.259 1.00 97.38 88 MET A C 1
ATOM 707 O O . MET A 1 88 ? 1.301 7.339 -5.209 1.00 97.38 88 MET A O 1
ATOM 711 N N . VAL A 1 89 ? 1.678 9.116 -3.912 1.00 96.25 89 VAL A N 1
ATOM 712 C CA . VAL A 1 89 ? 0.751 10.012 -4.621 1.00 96.25 89 VAL A CA 1
ATOM 713 C C . VAL A 1 89 ? 1.483 10.876 -5.647 1.00 96.25 89 VAL A C 1
ATOM 715 O O . VAL A 1 89 ? 1.001 11.000 -6.779 1.00 96.25 89 VAL A O 1
ATOM 718 N N . ASP A 1 90 ? 2.650 11.409 -5.277 1.00 95.94 90 ASP A N 1
ATOM 719 C CA . ASP A 1 90 ? 3.424 12.365 -6.079 1.00 95.94 90 ASP A CA 1
ATOM 720 C C . ASP A 1 90 ? 4.013 11.760 -7.366 1.00 95.94 90 ASP A C 1
ATOM 722 O O . ASP A 1 90 ? 4.179 12.474 -8.357 1.00 95.94 90 ASP A O 1
ATOM 726 N N . PHE A 1 91 ? 4.279 10.448 -7.401 1.00 93.69 91 PHE A N 1
ATOM 727 C CA . PHE A 1 91 ? 4.781 9.758 -8.596 1.00 93.69 91 PHE A CA 1
ATOM 728 C C . PHE A 1 91 ? 3.678 8.997 -9.342 1.00 93.69 91 PHE A C 1
ATOM 730 O O . PHE A 1 91 ? 2.909 8.242 -8.749 1.00 93.69 91 PHE A O 1
ATOM 737 N N . ASP A 1 92 ? 3.592 9.156 -10.667 1.00 90.94 92 ASP A N 1
ATOM 738 C CA . ASP A 1 92 ? 2.638 8.412 -11.513 1.00 90.94 92 ASP A CA 1
ATOM 739 C C . ASP A 1 92 ? 2.880 6.897 -11.503 1.00 90.94 92 ASP A C 1
ATOM 741 O O . ASP A 1 92 ? 1.924 6.123 -11.465 1.00 90.94 92 ASP A O 1
ATOM 745 N N . GLU A 1 93 ? 4.145 6.479 -11.452 1.00 93.62 93 GLU A N 1
ATOM 746 C CA . GLU A 1 93 ? 4.543 5.096 -11.204 1.00 93.62 93 GLU A CA 1
ATOM 747 C C . GLU A 1 93 ? 5.498 5.052 -9.992 1.00 93.62 93 GLU A C 1
ATOM 749 O O . GLU A 1 93 ? 6.631 5.528 -10.102 1.00 93.62 93 GLU A O 1
ATOM 754 N N . PRO A 1 94 ? 5.069 4.511 -8.832 1.00 94.56 94 PRO A N 1
ATOM 755 C CA . PRO A 1 94 ? 5.942 4.317 -7.670 1.00 94.56 94 PRO A CA 1
ATOM 756 C C . PRO A 1 94 ? 7.110 3.365 -7.969 1.00 94.56 94 PRO A C 1
ATOM 758 O O . PRO A 1 94 ? 6.973 2.457 -8.793 1.00 94.56 94 PRO A O 1
ATOM 761 N N . 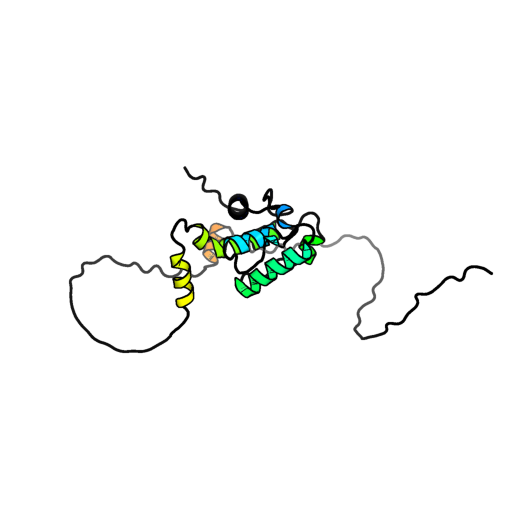ASP A 1 95 ? 8.244 3.506 -7.267 1.00 96.56 95 ASP A N 1
ATOM 762 C CA . ASP A 1 95 ? 9.394 2.622 -7.498 1.00 96.56 95 ASP A CA 1
ATOM 763 C C . ASP A 1 95 ? 9.059 1.147 -7.222 1.00 96.56 95 ASP A C 1
ATOM 765 O O . ASP A 1 95 ? 8.695 0.728 -6.117 1.00 96.56 95 ASP A O 1
ATOM 769 N N . LYS A 1 96 ? 9.271 0.332 -8.255 1.00 96.38 96 LYS A N 1
ATOM 770 C CA . LYS A 1 96 ? 8.936 -1.088 -8.270 1.00 96.38 96 LYS A CA 1
ATOM 771 C C . LYS A 1 96 ? 9.672 -1.889 -7.216 1.00 96.38 96 LYS A C 1
ATOM 773 O O . LYS A 1 96 ? 9.089 -2.803 -6.639 1.00 96.38 96 LYS A O 1
ATOM 778 N N . PHE A 1 97 ? 10.954 -1.612 -6.989 1.00 96.81 97 PHE A N 1
ATOM 779 C CA . PHE A 1 97 ? 11.732 -2.395 -6.033 1.00 96.81 97 PHE A CA 1
ATOM 780 C C . PHE A 1 97 ? 11.338 -2.068 -4.596 1.00 96.81 97 PHE A C 1
ATOM 782 O O . PHE A 1 97 ? 11.271 -2.980 -3.772 1.00 96.81 97 PHE A O 1
ATOM 789 N N . SER A 1 98 ? 10.986 -0.818 -4.320 1.00 97.88 98 SER A N 1
ATOM 790 C CA . SER A 1 98 ? 10.467 -0.354 -3.036 1.00 97.88 98 SER A CA 1
ATOM 791 C C . SER A 1 98 ? 9.104 -0.991 -2.736 1.00 97.88 98 SER A C 1
ATOM 793 O O . SER A 1 98 ? 8.958 -1.651 -1.703 1.00 97.88 98 SER A O 1
ATOM 795 N N . VAL A 1 99 ? 8.152 -0.946 -3.682 1.00 98.06 99 VAL A N 1
ATOM 796 C CA . VAL A 1 99 ? 6.847 -1.628 -3.551 1.00 98.06 99 VAL A CA 1
ATOM 797 C C . VAL A 1 99 ? 7.020 -3.144 -3.393 1.00 98.06 99 VAL A C 1
ATOM 799 O O . VAL A 1 99 ? 6.470 -3.726 -2.460 1.00 98.06 99 VAL A O 1
ATOM 802 N N . VAL A 1 100 ? 7.835 -3.799 -4.231 1.00 98.00 100 VAL A N 1
ATOM 803 C CA . VAL A 1 100 ? 8.149 -5.241 -4.113 1.00 98.00 100 VAL A CA 1
ATOM 804 C C . VAL A 1 100 ? 8.720 -5.580 -2.737 1.00 98.00 100 VAL A C 1
ATOM 806 O O . VAL A 1 100 ? 8.307 -6.572 -2.134 1.00 98.00 100 VAL A O 1
ATOM 809 N N . THR A 1 101 ? 9.665 -4.782 -2.237 1.00 97.81 101 THR A N 1
ATOM 810 C CA . THR A 1 101 ? 10.322 -5.020 -0.945 1.00 97.81 101 THR A CA 1
ATOM 811 C C . THR A 1 101 ? 9.313 -4.912 0.189 1.00 97.81 101 THR A C 1
ATOM 813 O O . THR A 1 101 ? 9.239 -5.820 1.019 1.00 97.81 101 THR A O 1
ATOM 816 N N . TYR A 1 102 ? 8.481 -3.871 0.189 1.00 98.44 102 TYR A N 1
ATOM 817 C CA . TYR A 1 102 ? 7.469 -3.665 1.219 1.00 98.44 102 TYR A CA 1
ATOM 818 C C . TYR A 1 102 ? 6.371 -4.739 1.182 1.00 98.44 102 TYR A C 1
ATOM 820 O O . TYR A 1 102 ? 6.137 -5.416 2.183 1.00 98.44 102 TYR A O 1
ATOM 828 N N . VAL A 1 103 ? 5.788 -5.014 0.009 1.00 98.00 103 VAL A N 1
ATOM 829 C CA . VAL A 1 103 ? 4.790 -6.083 -0.197 1.00 98.00 103 VAL A CA 1
ATOM 830 C C . VAL A 1 103 ? 5.344 -7.464 0.184 1.00 98.00 103 VAL A C 1
ATOM 832 O O . VAL A 1 103 ? 4.615 -8.307 0.712 1.00 98.00 103 VAL A O 1
ATOM 835 N N . SER A 1 104 ? 6.650 -7.703 0.007 1.00 97.00 104 SER A N 1
ATOM 836 C CA . SER A 1 104 ? 7.273 -8.948 0.465 1.00 97.00 104 SER A CA 1
ATOM 837 C C . SER A 1 104 ? 7.208 -9.123 1.986 1.00 97.00 104 SER A C 1
ATOM 839 O O . SER A 1 104 ? 7.139 -10.260 2.447 1.00 97.00 104 SER A O 1
ATOM 841 N N . GLN A 1 105 ? 7.182 -8.048 2.782 1.00 97.75 105 GLN A N 1
ATOM 842 C CA . GLN A 1 105 ? 7.042 -8.158 4.236 1.00 97.75 105 GLN A CA 1
ATOM 843 C C . GLN A 1 105 ? 5.632 -8.604 4.639 1.00 97.75 105 GLN A C 1
ATOM 845 O O . GLN A 1 105 ? 5.506 -9.504 5.469 1.00 97.75 105 GLN A O 1
ATOM 850 N N . PHE A 1 106 ? 4.586 -8.085 3.984 1.00 97.81 106 PHE A N 1
ATOM 851 C CA . PHE A 1 106 ? 3.213 -8.586 4.152 1.00 97.81 106 PHE A CA 1
ATOM 852 C C . PHE A 1 106 ? 3.111 -10.073 3.801 1.00 97.81 106 PHE A C 1
ATOM 854 O O . PHE A 1 106 ? 2.531 -10.845 4.562 1.00 97.81 106 PHE A O 1
ATOM 861 N N . TYR A 1 107 ? 3.740 -10.507 2.703 1.00 96.25 107 TYR A N 1
ATOM 862 C CA . TYR A 1 107 ? 3.811 -11.932 2.370 1.00 96.25 107 TYR A CA 1
ATOM 863 C C . TYR A 1 107 ? 4.510 -12.750 3.467 1.00 96.25 107 TYR A C 1
ATOM 865 O O . TYR A 1 107 ? 3.992 -13.785 3.874 1.00 96.25 107 TYR A O 1
ATOM 873 N N . HIS A 1 108 ? 5.658 -12.303 3.987 1.00 94.69 108 HIS A N 1
ATOM 874 C CA . HIS A 1 108 ? 6.361 -13.027 5.053 1.00 94.69 108 HIS A CA 1
ATOM 875 C C . HIS A 1 108 ? 5.584 -13.072 6.376 1.00 94.69 108 HIS A C 1
ATOM 877 O O . HIS A 1 108 ? 5.701 -14.070 7.087 1.00 94.69 108 HIS A O 1
ATOM 883 N N . MET A 1 109 ? 4.787 -12.043 6.677 1.00 95.25 109 MET A N 1
ATOM 884 C CA . MET A 1 109 ? 3.879 -11.999 7.828 1.00 95.25 109 MET A CA 1
ATOM 885 C C . MET A 1 109 ? 2.707 -12.979 7.673 1.00 95.25 109 MET A C 1
ATOM 887 O O . MET A 1 109 ? 2.354 -13.679 8.619 1.00 95.25 109 MET A O 1
ATOM 891 N N . PHE A 1 110 ? 2.110 -13.053 6.480 1.00 94.81 110 PHE A N 1
ATOM 892 C CA . PHE A 1 110 ? 0.840 -13.754 6.273 1.00 94.81 110 PHE A CA 1
ATOM 893 C C . PHE A 1 110 ? 0.935 -15.125 5.589 1.00 94.81 110 PHE A C 1
ATOM 895 O O . PHE A 1 110 ? -0.041 -15.868 5.633 1.00 94.81 110 PHE A O 1
ATOM 902 N N . LYS A 1 111 ? 2.082 -15.524 5.018 1.00 88.12 111 LYS A N 1
ATOM 903 C CA . LYS A 1 111 ? 2.270 -16.823 4.326 1.00 88.12 111 LYS A CA 1
ATOM 904 C C . LYS A 1 111 ? 1.792 -18.044 5.129 1.00 88.12 111 LYS A C 1
ATOM 906 O O . LYS A 1 111 ? 1.210 -18.961 4.561 1.00 88.12 111 LYS A O 1
ATOM 911 N N . ASP A 1 112 ? 1.991 -18.035 6.446 1.00 87.25 112 ASP A N 1
ATOM 912 C CA . ASP A 1 112 ? 1.656 -19.167 7.319 1.00 87.25 112 ASP A CA 1
ATOM 913 C C . ASP A 1 112 ? 0.150 -19.186 7.675 1.00 87.25 112 ASP A C 1
ATOM 915 O O . ASP A 1 112 ? -0.399 -20.233 8.014 1.00 87.25 112 ASP A O 1
ATOM 919 N N . ALA A 1 113 ? -0.536 -18.041 7.549 1.00 82.62 113 ALA A N 1
ATOM 920 C CA . ALA A 1 113 ? -1.996 -17.937 7.613 1.00 82.62 113 ALA A CA 1
ATOM 921 C C . ALA A 1 113 ? -2.650 -18.248 6.251 1.00 82.62 113 ALA A C 1
ATOM 923 O O . ALA A 1 113 ? -3.719 -18.849 6.197 1.00 82.62 113 ALA A O 1
ATOM 924 N N . ASP A 1 114 ? -1.988 -17.901 5.148 1.00 74.88 114 ASP A N 1
ATOM 925 C CA . ASP A 1 114 ? -2.411 -18.150 3.765 1.00 74.88 114 ASP A CA 1
ATOM 926 C C . ASP A 1 114 ? -2.409 -19.645 3.380 1.00 74.88 114 ASP A C 1
ATOM 928 O O . ASP A 1 114 ? -3.291 -20.101 2.649 1.00 74.88 114 ASP A O 1
ATOM 932 N N . ASP A 1 115 ? -1.495 -20.444 3.944 1.00 60.34 115 ASP A N 1
ATOM 933 C CA . ASP A 1 115 ? -1.522 -21.912 3.829 1.00 60.34 115 ASP A CA 1
ATOM 934 C C . ASP A 1 115 ? -2.737 -22.548 4.551 1.00 60.34 115 ASP A C 1
ATOM 936 O O . ASP A 1 115 ? -3.076 -23.716 4.314 1.00 60.34 115 ASP A O 1
ATOM 940 N N . SER A 1 116 ? -3.449 -21.803 5.411 1.00 50.53 116 SER A N 1
ATOM 941 C CA . SER A 1 116 ? -4.553 -22.334 6.218 1.00 50.53 116 SER A CA 1
ATOM 942 C C . SER A 1 116 ? -5.893 -22.429 5.467 1.00 50.53 116 SER A C 1
ATOM 944 O O . SER A 1 116 ? -6.915 -21.851 5.832 1.00 50.53 116 SER A O 1
ATOM 946 N N . ARG A 1 117 ? -5.978 -23.392 4.539 1.00 51.00 117 ARG A N 1
ATOM 947 C CA . ARG A 1 117 ? -7.252 -24.099 4.260 1.00 51.00 117 ARG A CA 1
ATOM 948 C C . ARG A 1 117 ? -7.688 -24.996 5.440 1.00 51.00 117 ARG A C 1
ATOM 950 O O . ARG A 1 117 ? -8.217 -26.085 5.231 1.00 51.00 117 ARG A O 1
ATOM 957 N N . MET A 1 118 ? -7.425 -24.578 6.680 1.00 46.75 118 MET A N 1
ATOM 958 C CA . MET A 1 118 ? -7.520 -25.410 7.877 1.00 46.75 118 MET A CA 1
ATOM 959 C C . MET A 1 118 ? -7.922 -24.581 9.112 1.00 46.75 118 MET A C 1
ATOM 961 O O . MET A 1 118 ? -7.068 -24.044 9.803 1.00 46.75 118 MET A O 1
ATOM 965 N N . SER A 1 119 ? -9.233 -24.547 9.385 1.00 43.41 119 SER A N 1
ATOM 966 C CA . SER A 1 119 ? -9.927 -24.141 10.629 1.00 43.41 119 SER A CA 1
ATOM 967 C C . SER A 1 119 ? -9.515 -22.826 11.349 1.00 43.41 119 SER A C 1
ATOM 969 O O . SER A 1 119 ? -8.403 -22.732 11.869 1.00 43.41 119 SER A O 1
ATOM 971 N N . PRO A 1 120 ? -10.453 -21.879 11.595 1.00 47.44 120 PRO A N 1
ATOM 972 C CA . PRO A 1 120 ? -10.201 -20.624 12.337 1.00 47.44 120 PRO A CA 1
ATOM 973 C C . PRO A 1 120 ? -9.650 -20.759 13.773 1.00 47.44 120 PRO A C 1
ATOM 975 O O . PRO A 1 120 ? -9.270 -19.771 14.397 1.00 47.44 120 PRO A O 1
ATOM 978 N N . SER A 1 121 ? -9.617 -21.968 14.335 1.00 50.53 121 SER A N 1
ATOM 979 C CA . SER A 1 121 ? -9.298 -22.240 15.741 1.00 50.53 121 SER A CA 1
ATOM 980 C C . SER A 1 121 ? -7.806 -22.183 16.114 1.00 50.53 121 SER A C 1
ATOM 982 O O . SER A 1 121 ? -7.484 -22.290 17.298 1.00 50.53 121 SER A O 1
ATOM 984 N N . LEU A 1 122 ? -6.883 -21.999 15.160 1.00 52.03 122 LEU A N 1
ATOM 985 C CA . LEU A 1 122 ? -5.444 -21.899 15.460 1.00 52.03 122 LEU A CA 1
ATOM 986 C C . LEU A 1 122 ? -4.959 -20.485 15.820 1.00 52.03 122 LEU A C 1
ATOM 988 O O . LEU A 1 122 ? -3.927 -20.370 16.484 1.00 52.03 122 LEU A O 1
ATOM 992 N N . HIS A 1 123 ? -5.706 -19.430 15.476 1.00 51.50 123 HIS A N 1
ATOM 993 C CA . HIS A 1 123 ? -5.310 -18.036 15.73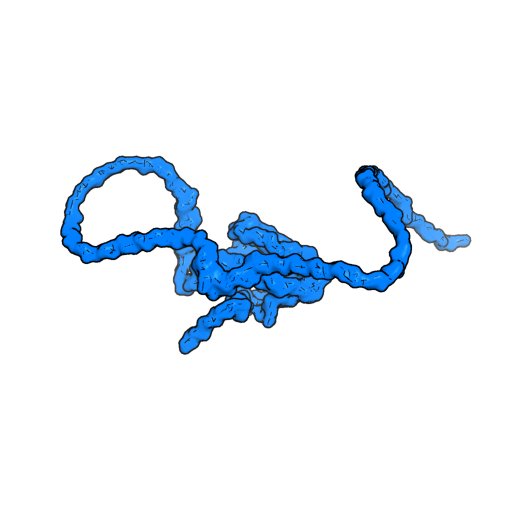6 1.00 51.50 123 HIS A CA 1
ATOM 994 C C . HIS A 1 123 ? -5.042 -17.760 17.231 1.00 51.50 123 HIS A C 1
ATOM 996 O O . HIS A 1 123 ? -4.072 -17.093 17.586 1.00 51.50 123 HIS A O 1
ATOM 1002 N N . MET A 1 124 ? -5.824 -18.375 18.126 1.00 51.47 124 MET A N 1
ATOM 1003 C CA . MET A 1 124 ? -5.670 -18.214 19.578 1.00 51.47 124 MET A CA 1
ATOM 1004 C C . MET A 1 124 ? -4.354 -18.804 20.129 1.00 51.47 124 MET A C 1
ATOM 1006 O O . MET A 1 124 ? -3.836 -18.329 21.135 1.00 51.47 124 MET A O 1
ATOM 1010 N N . ARG A 1 125 ? -3.776 -19.833 19.486 1.00 49.97 125 ARG A N 1
ATOM 1011 C CA . ARG A 1 125 ? -2.615 -20.566 20.036 1.00 49.97 125 ARG A CA 1
ATOM 1012 C C . ARG A 1 125 ? -1.274 -19.855 19.883 1.00 49.97 125 ARG A C 1
ATOM 1014 O O . ARG A 1 125 ? -0.353 -20.178 20.629 1.00 49.97 125 ARG A O 1
ATOM 1021 N N . LEU A 1 126 ? -1.147 -18.935 18.929 1.00 56.03 126 LEU A N 1
ATOM 1022 C CA . LEU A 1 126 ? 0.090 -18.170 18.741 1.00 56.03 126 LEU A CA 1
ATOM 1023 C C . LEU A 1 126 ? 0.159 -16.965 19.690 1.00 56.03 126 LEU A C 1
ATOM 1025 O O . LEU A 1 126 ? 1.239 -16.637 20.171 1.00 56.03 126 LEU A O 1
ATOM 1029 N N . ILE A 1 127 ? -0.990 -16.377 20.035 1.00 55.00 127 ILE A N 1
ATOM 1030 C CA . ILE A 1 127 ? -1.084 -15.235 20.957 1.00 55.00 127 ILE A CA 1
ATOM 1031 C C . ILE A 1 127 ? -0.735 -15.651 22.399 1.00 55.00 127 ILE A C 1
ATOM 1033 O O . ILE A 1 127 ? -0.043 -14.920 23.101 1.00 55.00 127 ILE A O 1
ATOM 1037 N N . SER A 1 128 ? -1.131 -16.851 22.838 1.00 42.41 128 SER A N 1
ATOM 1038 C CA . SER A 1 128 ? -0.893 -17.321 24.215 1.00 42.41 128 SER A CA 1
ATOM 1039 C C . SER A 1 128 ? 0.543 -17.766 24.538 1.00 42.41 128 SER A C 1
ATOM 1041 O O . SER A 1 128 ? 0.781 -18.203 25.658 1.00 42.41 128 SER A O 1
ATOM 1043 N N . ARG A 1 129 ? 1.504 -17.721 23.600 1.00 45.06 129 ARG A N 1
ATOM 1044 C CA . ARG A 1 129 ? 2.843 -18.320 23.812 1.00 45.06 129 ARG A CA 1
ATOM 1045 C C . ARG A 1 129 ? 3.932 -17.360 24.309 1.00 45.06 129 ARG A C 1
ATOM 1047 O O . ARG A 1 129 ? 5.069 -17.790 24.468 1.00 45.06 129 ARG A O 1
ATOM 1054 N N . ASN A 1 130 ? 3.583 -16.099 24.563 1.00 46.09 130 ASN A N 1
ATOM 1055 C CA . ASN A 1 130 ? 4.506 -15.044 25.007 1.00 46.09 130 ASN A CA 1
ATOM 1056 C C . ASN A 1 130 ? 4.301 -14.609 26.472 1.00 46.09 130 ASN A C 1
ATOM 1058 O O . ASN A 1 130 ? 4.764 -13.542 26.874 1.00 46.09 130 ASN A O 1
ATOM 1062 N N . SER A 1 131 ? 3.611 -15.417 27.276 1.00 48.19 131 SER A N 1
ATOM 1063 C CA . SER A 1 131 ? 3.414 -15.178 28.707 1.00 48.19 131 SER A CA 1
ATOM 1064 C C . SER A 1 131 ? 3.878 -16.386 29.517 1.00 48.19 131 SER A C 1
ATOM 1066 O O . SER A 1 131 ? 3.643 -17.518 29.110 1.00 48.19 131 SER A O 1
ATOM 1068 N N . GLU A 1 132 ? 4.470 -16.092 30.677 1.00 35.31 132 GLU A N 1
ATOM 1069 C CA . GLU A 1 132 ? 4.875 -17.008 31.757 1.00 35.31 132 GLU A CA 1
ATOM 1070 C C . GLU A 1 132 ? 6.257 -17.680 31.633 1.00 35.31 132 GLU A C 1
ATOM 1072 O O . GLU A 1 132 ? 6.525 -18.569 30.826 1.00 35.31 132 GLU A O 1
ATOM 1077 N N . SER A 1 133 ? 7.137 -17.229 32.529 1.00 38.34 133 SER A N 1
ATOM 1078 C CA . SER A 1 133 ? 8.485 -17.720 32.798 1.00 38.34 133 SER A CA 1
ATOM 1079 C C . SER A 1 133 ? 8.579 -18.246 34.240 1.00 38.34 133 SER A C 1
ATOM 1081 O O . SER A 1 133 ? 8.182 -17.542 35.162 1.00 38.34 133 SER A O 1
ATOM 1083 N N . GLU A 1 134 ? 9.195 -19.423 34.396 1.00 39.78 134 GLU A N 1
ATOM 1084 C CA . GLU A 1 134 ? 9.871 -19.957 35.603 1.00 39.78 134 GLU A CA 1
ATOM 1085 C C . GLU A 1 134 ? 9.071 -20.307 36.887 1.00 39.78 134 GLU A C 1
ATOM 1087 O O . GLU A 1 134 ? 8.716 -19.456 37.699 1.00 39.78 134 GLU A O 1
ATOM 1092 N N . ASN A 1 135 ? 8.898 -21.618 37.126 1.00 32.00 135 ASN A N 1
ATOM 1093 C CA . ASN A 1 135 ? 9.370 -22.435 38.279 1.00 32.00 135 ASN A CA 1
ATOM 1094 C C . ASN A 1 135 ? 8.728 -23.850 38.182 1.00 32.00 135 ASN A C 1
ATOM 1096 O O . ASN A 1 135 ? 7.809 -24.031 37.388 1.00 32.00 135 ASN A O 1
ATOM 1100 N N . ASP A 1 136 ? 9.069 -24.882 38.961 1.00 31.17 136 ASP A N 1
ATOM 1101 C CA . ASP A 1 136 ? 10.364 -25.476 39.351 1.00 31.17 136 ASP A CA 1
ATOM 1102 C C . ASP A 1 136 ? 10.078 -26.937 39.819 1.00 31.17 136 ASP A C 1
ATOM 1104 O O . ASP A 1 136 ? 8.957 -27.260 40.209 1.00 31.17 136 ASP A O 1
ATOM 1108 N N . SER A 1 137 ? 11.092 -27.808 39.830 1.00 32.66 137 SER A N 1
ATOM 1109 C CA . SER A 1 137 ? 11.167 -29.123 40.509 1.00 32.66 137 SER A CA 1
ATOM 1110 C C . SER A 1 137 ? 10.331 -30.345 40.024 1.00 32.66 137 SER A C 1
ATOM 1112 O O . SER A 1 137 ? 9.109 -30.361 40.040 1.00 32.66 137 SER A O 1
ATOM 1114 N N . LEU A 1 138 ? 11.073 -31.413 39.660 1.00 36.22 138 LEU A N 1
ATOM 1115 C CA . LEU A 1 138 ? 10.984 -32.841 40.085 1.00 36.22 138 LEU A CA 1
ATOM 1116 C C . LEU A 1 138 ? 9.578 -33.502 40.225 1.00 36.22 138 LEU A C 1
ATOM 1118 O O . LEU A 1 138 ? 8.709 -33.006 40.922 1.00 36.22 138 LEU A O 1
ATOM 1122 N N . ILE A 1 139 ? 9.310 -34.707 39.692 1.00 37.19 139 ILE A N 1
ATOM 1123 C CA . ILE A 1 139 ? 9.851 -36.020 40.127 1.00 37.19 139 ILE A CA 1
ATOM 1124 C C . ILE A 1 139 ? 9.725 -37.084 38.993 1.00 37.19 139 ILE A C 1
ATOM 1126 O O . ILE A 1 139 ? 8.689 -37.186 38.348 1.00 37.19 139 ILE A O 1
ATOM 1130 N N . HIS A 1 140 ? 10.808 -37.855 38.786 1.00 37.53 140 HIS A N 1
ATOM 1131 C CA . HIS A 1 140 ? 10.959 -39.326 38.578 1.00 37.53 140 HIS A CA 1
ATOM 1132 C C . HIS A 1 140 ? 9.701 -40.222 38.311 1.00 37.53 140 HIS A C 1
ATOM 1134 O O . HIS A 1 140 ? 8.637 -39.968 38.852 1.00 37.53 140 HIS A O 1
ATOM 1140 N N . SER A 1 141 ? 9.729 -41.362 37.596 1.00 32.22 141 SER A N 1
ATOM 1141 C CA . SER A 1 141 ? 10.820 -42.239 37.114 1.00 32.22 141 SER A CA 1
ATOM 1142 C C . SER A 1 141 ? 10.350 -43.181 35.979 1.00 32.22 141 SER A C 1
ATOM 1144 O O . SER A 1 141 ? 9.182 -43.544 35.999 1.00 32.22 141 SER A O 1
ATOM 1146 N N . SER A 1 142 ? 11.282 -43.668 35.141 1.00 33.31 142 SER A N 1
ATOM 1147 C CA . SER A 1 142 ? 11.406 -45.060 34.619 1.00 33.31 142 SER A CA 1
ATOM 1148 C C . SER A 1 142 ? 10.180 -45.783 33.998 1.00 33.31 142 SER A C 1
ATOM 1150 O O . SER A 1 142 ? 9.149 -45.918 34.641 1.00 33.31 142 SER A O 1
ATOM 1152 N N . THR A 1 143 ? 10.233 -46.410 32.815 1.00 29.30 143 THR A N 1
ATOM 1153 C CA . THR A 1 143 ? 11.343 -46.809 31.907 1.00 29.30 143 THR A CA 1
ATOM 1154 C C . THR A 1 143 ? 10.993 -46.430 30.425 1.00 29.30 143 THR A C 1
ATOM 1156 O O . THR A 1 143 ? 10.190 -45.520 30.247 1.00 29.30 143 THR A O 1
ATOM 1159 N N . ASP A 1 144 ? 11.535 -46.936 29.297 1.00 28.58 144 ASP A N 1
ATOM 1160 C CA . ASP A 1 144 ? 12.476 -48.040 29.009 1.00 28.58 144 ASP A CA 1
ATOM 1161 C C . ASP A 1 144 ? 13.216 -47.927 27.649 1.00 28.58 144 ASP A C 1
ATOM 1163 O O . ASP A 1 144 ? 12.924 -47.064 26.825 1.00 28.58 144 ASP A O 1
ATOM 1167 N N . THR A 1 145 ? 14.163 -48.850 27.441 1.00 32.34 145 THR A N 1
ATOM 1168 C CA . THR A 1 145 ? 14.788 -49.324 26.184 1.00 32.34 145 THR A CA 1
ATOM 1169 C C . THR A 1 145 ? 14.944 -48.369 24.985 1.00 32.34 145 THR A C 1
ATOM 1171 O O . THR A 1 145 ? 14.071 -48.249 24.124 1.00 32.34 145 THR A O 1
ATOM 1174 N N . THR A 1 146 ? 16.169 -47.868 24.806 1.00 40.81 146 THR A N 1
ATOM 1175 C CA . THR A 1 146 ? 16.742 -47.439 23.512 1.00 40.81 146 THR A CA 1
ATOM 1176 C C . THR A 1 146 ? 16.988 -48.650 22.585 1.00 40.81 146 THR A C 1
ATOM 1178 O O . THR A 1 146 ? 17.236 -49.754 23.075 1.00 40.81 146 THR A O 1
ATOM 1181 N N . PRO A 1 147 ? 17.058 -48.459 21.252 1.00 45.78 147 PRO A N 1
ATOM 1182 C CA . PRO A 1 147 ? 18.395 -48.489 20.643 1.00 45.78 147 PRO A CA 1
ATOM 1183 C C . PRO A 1 147 ? 18.681 -47.357 19.636 1.00 45.78 147 PRO A C 1
ATOM 1185 O O . PRO A 1 147 ? 17.795 -46.708 19.092 1.00 45.78 147 PRO A O 1
ATOM 1188 N N . MET A 1 148 ? 19.980 -47.122 19.443 1.00 40.44 148 MET A N 1
ATOM 1189 C CA . MET A 1 148 ? 20.618 -45.983 18.772 1.00 40.44 148 MET A CA 1
ATOM 1190 C C . MET A 1 148 ? 20.052 -45.557 17.404 1.00 40.44 148 MET A C 1
ATOM 1192 O O . MET A 1 148 ? 19.996 -46.345 16.464 1.00 40.44 148 MET A O 1
ATOM 1196 N N . GLY A 1 149 ? 19.872 -44.241 17.253 1.00 39.69 149 GLY A N 1
ATOM 1197 C CA . GLY A 1 149 ? 20.003 -43.514 15.989 1.00 39.69 149 GLY A CA 1
ATOM 1198 C C . GLY A 1 149 ? 20.690 -42.171 16.258 1.00 39.69 149 GLY A C 1
ATOM 1199 O O . GLY A 1 149 ? 20.148 -41.342 16.981 1.00 39.69 149 GLY A O 1
ATOM 1200 N N . THR A 1 150 ? 21.910 -41.977 15.753 1.00 44.34 150 THR A N 1
ATOM 1201 C CA . THR A 1 150 ? 22.792 -40.859 16.138 1.00 44.34 150 THR A CA 1
ATOM 1202 C C . THR A 1 150 ? 22.269 -39.494 15.661 1.00 44.34 150 THR A C 1
ATOM 1204 O O . THR A 1 150 ? 22.176 -39.284 14.449 1.00 44.34 150 THR A O 1
ATOM 1207 N N . PRO A 1 151 ? 22.010 -38.515 16.551 1.00 39.75 151 PRO A N 1
ATOM 1208 C CA . PRO A 1 151 ? 21.754 -37.143 16.136 1.00 39.75 151 PRO A CA 1
ATOM 1209 C C . PRO A 1 151 ? 23.087 -36.434 15.859 1.00 39.75 151 PRO A C 1
ATOM 1211 O O . PRO A 1 151 ? 23.732 -35.907 16.766 1.00 39.75 151 PRO A O 1
ATOM 1214 N N . THR A 1 152 ? 23.514 -36.403 14.595 1.00 37.44 152 THR A N 1
ATOM 1215 C CA . THR A 1 152 ? 24.654 -35.572 14.182 1.00 37.44 152 THR A CA 1
ATOM 1216 C C . THR A 1 152 ? 24.282 -34.098 14.319 1.00 37.44 152 THR A C 1
ATOM 1218 O O . THR A 1 152 ? 23.652 -33.516 13.434 1.00 37.44 152 THR A O 1
ATOM 1221 N N . ILE A 1 153 ? 24.701 -33.486 15.427 1.00 43.22 153 ILE A N 1
ATOM 1222 C CA . ILE A 1 153 ? 24.682 -32.036 15.622 1.00 43.22 153 ILE A CA 1
ATOM 1223 C C . ILE A 1 153 ? 25.585 -31.423 14.548 1.00 43.22 153 ILE A C 1
ATOM 1225 O O . ILE A 1 153 ? 26.810 -31.461 14.660 1.00 43.22 153 ILE A O 1
ATOM 1229 N N . GLN A 1 154 ? 24.993 -30.862 13.493 1.00 45.56 154 GLN A N 1
ATOM 1230 C CA . GLN A 1 154 ? 25.746 -30.017 12.573 1.00 45.56 154 GLN A CA 1
ATOM 1231 C C . GLN A 1 154 ? 26.024 -28.685 13.282 1.00 45.56 154 GLN A C 1
ATOM 1233 O O . GLN A 1 154 ? 25.068 -28.010 13.679 1.00 45.56 154 GLN A O 1
ATOM 1238 N N . PRO A 1 155 ? 27.293 -28.277 13.465 1.00 44.28 155 PRO A N 1
ATOM 1239 C CA . PRO A 1 155 ? 27.582 -26.957 14.002 1.00 44.28 155 PRO A CA 1
ATOM 1240 C C . PRO A 1 155 ? 27.033 -25.893 13.047 1.00 44.28 155 PRO A C 1
ATOM 1242 O O . PRO A 1 155 ? 27.111 -26.045 11.824 1.00 44.28 155 PRO A O 1
ATOM 1245 N N . LYS A 1 156 ? 26.498 -24.795 13.602 1.00 46.28 156 LYS A N 1
ATOM 1246 C CA . LYS A 1 156 ? 26.170 -23.594 12.820 1.00 46.28 156 LYS A CA 1
ATOM 1247 C C . LYS A 1 156 ? 27.382 -23.252 11.955 1.00 46.28 156 LYS A C 1
ATOM 1249 O O . LYS A 1 156 ? 28.443 -22.952 12.501 1.00 46.28 156 LYS A O 1
ATOM 1254 N N . ARG A 1 157 ? 27.223 -23.270 10.626 1.00 49.78 157 ARG A N 1
ATOM 1255 C CA . ARG A 1 157 ? 28.224 -22.720 9.705 1.00 49.78 157 ARG A CA 1
ATOM 1256 C C . ARG A 1 157 ? 28.397 -21.241 10.038 1.00 49.78 157 ARG A C 1
ATOM 1258 O O . ARG A 1 157 ? 27.563 -20.418 9.671 1.00 49.78 157 ARG A O 1
ATOM 1265 N N . MET A 1 158 ? 29.456 -20.931 10.779 1.00 53.22 158 MET A N 1
ATOM 1266 C CA . MET A 1 158 ? 29.904 -19.560 10.971 1.00 53.22 158 MET A CA 1
ATOM 1267 C C . MET A 1 158 ? 30.322 -19.020 9.606 1.00 53.22 158 MET A C 1
ATOM 1269 O O . MET A 1 158 ? 30.962 -19.722 8.824 1.00 53.22 158 MET A O 1
ATOM 1273 N N . PHE A 1 159 ? 29.891 -17.800 9.305 1.00 57.56 159 PHE A N 1
ATOM 1274 C CA . PHE A 1 159 ? 30.088 -17.177 8.004 1.00 57.56 159 PHE A CA 1
ATOM 1275 C C . PHE A 1 159 ? 31.593 -16.971 7.770 1.00 57.56 159 PHE A C 1
ATOM 1277 O O . PHE A 1 159 ? 32.218 -16.182 8.475 1.00 57.56 159 PHE A O 1
ATOM 1284 N N . ASN A 1 160 ? 32.184 -17.713 6.830 1.00 68.81 160 ASN A N 1
ATOM 1285 C CA . ASN A 1 160 ? 33.612 -17.641 6.531 1.00 68.81 160 ASN A CA 1
ATOM 1286 C C . ASN A 1 160 ? 33.827 -16.922 5.195 1.00 68.81 160 ASN A C 1
ATOM 1288 O O . ASN A 1 160 ? 33.370 -17.381 4.150 1.00 68.81 160 ASN A O 1
ATOM 1292 N N . GLN A 1 161 ? 34.537 -15.795 5.232 1.00 55.44 161 GLN A N 1
ATOM 1293 C CA . GLN A 1 161 ? 34.809 -14.960 4.060 1.00 55.44 161 GLN A CA 1
ATOM 1294 C C . GLN A 1 161 ? 35.623 -15.701 2.981 1.00 55.44 161 GLN A C 1
ATOM 1296 O O . GLN A 1 161 ? 35.443 -15.435 1.792 1.00 55.44 161 GLN A O 1
ATOM 1301 N N . ALA A 1 162 ? 36.441 -16.687 3.369 1.00 63.66 162 ALA A N 1
ATOM 1302 C CA . ALA A 1 162 ? 37.197 -17.518 2.431 1.00 63.66 162 ALA A CA 1
ATOM 1303 C C . ALA A 1 162 ? 36.294 -18.355 1.499 1.00 63.66 162 ALA A C 1
ATOM 1305 O O . ALA A 1 162 ? 36.607 -18.499 0.319 1.00 63.66 162 ALA A O 1
ATOM 1306 N N . ASP A 1 163 ? 35.144 -18.845 1.985 1.00 66.88 163 ASP A N 1
ATOM 1307 C CA . ASP A 1 163 ? 34.209 -19.660 1.188 1.00 66.88 163 ASP A CA 1
ATOM 1308 C C . ASP A 1 163 ? 33.526 -18.836 0.077 1.00 66.88 163 ASP A C 1
ATOM 1310 O O . ASP A 1 163 ? 33.149 -19.371 -0.967 1.00 66.88 163 ASP A O 1
ATOM 1314 N N . LEU A 1 164 ? 33.365 -17.524 0.292 1.00 60.38 164 LEU A N 1
ATOM 1315 C CA . LEU A 1 164 ? 32.834 -16.590 -0.705 1.00 60.38 164 LEU A CA 1
ATOM 1316 C C . LEU A 1 164 ? 33.875 -16.280 -1.783 1.00 60.38 164 LEU A C 1
ATOM 1318 O O . LEU A 1 164 ? 33.559 -16.377 -2.968 1.00 60.38 164 LEU A O 1
ATOM 1322 N N . ILE A 1 165 ? 35.117 -15.992 -1.385 1.00 70.75 165 ILE A N 1
ATOM 1323 C CA . ILE A 1 165 ? 36.228 -15.733 -2.314 1.00 70.75 165 ILE A CA 1
ATOM 1324 C C . ILE A 1 165 ? 36.495 -16.971 -3.186 1.00 70.75 165 ILE A C 1
ATOM 1326 O O . ILE A 1 165 ? 36.585 -16.860 -4.406 1.00 70.75 165 ILE A O 1
ATOM 1330 N N . ALA A 1 166 ? 36.500 -18.173 -2.600 1.00 67.19 166 ALA A N 1
ATOM 1331 C CA . ALA A 1 166 ? 36.679 -19.426 -3.339 1.00 67.19 166 ALA A CA 1
ATOM 1332 C C . ALA A 1 166 ? 35.554 -19.728 -4.352 1.00 67.19 166 ALA A C 1
ATOM 1334 O O . ALA A 1 166 ? 35.755 -20.518 -5.275 1.00 67.19 166 ALA A O 1
ATOM 1335 N N . LYS A 1 167 ? 34.367 -19.127 -4.188 1.00 62.72 167 LYS A N 1
ATOM 1336 C CA . LYS A 1 167 ? 33.193 -19.368 -5.042 1.00 62.72 167 LYS A CA 1
ATOM 1337 C C . LYS A 1 167 ? 32.937 -18.265 -6.076 1.00 62.72 167 LYS A C 1
ATOM 1339 O O . LYS A 1 167 ? 32.339 -18.556 -7.111 1.00 62.72 167 LYS A O 1
ATOM 1344 N N . TYR A 1 168 ? 33.353 -17.029 -5.800 1.00 65.81 168 TYR A N 1
ATOM 1345 C CA . TYR A 1 168 ? 33.059 -15.851 -6.629 1.00 65.81 168 TYR A CA 1
ATOM 1346 C C . TYR A 1 168 ? 34.308 -15.074 -7.096 1.00 65.81 168 TYR A C 1
ATOM 1348 O O . TYR A 1 168 ? 34.165 -14.161 -7.904 1.00 65.81 168 TYR A O 1
ATOM 1356 N N . GLY A 1 169 ? 35.512 -15.452 -6.650 1.00 63.97 169 GLY A N 1
ATOM 1357 C CA . GLY A 1 169 ? 36.768 -14.749 -6.939 1.00 63.97 169 GLY A CA 1
ATOM 1358 C C . GLY A 1 169 ? 37.016 -13.545 -6.021 1.00 63.97 169 GLY A C 1
ATOM 1359 O O . GLY A 1 169 ? 36.137 -13.125 -5.269 1.00 63.97 169 GLY A O 1
ATOM 1360 N N . GLU A 1 170 ? 38.222 -12.973 -6.079 1.00 60.00 170 GLU A N 1
ATOM 1361 C CA . GLU A 1 170 ? 38.585 -11.755 -5.323 1.00 60.00 170 GLU A CA 1
ATOM 1362 C C . GLU A 1 170 ? 37.985 -10.466 -5.925 1.00 60.00 170 GLU A C 1
ATOM 1364 O O . GLU A 1 170 ? 37.954 -9.425 -5.269 1.00 60.00 170 GLU A O 1
ATOM 1369 N N . GLU A 1 171 ? 37.424 -10.553 -7.135 1.00 54.44 171 GLU A N 1
ATOM 1370 C CA . GLU A 1 171 ? 36.835 -9.454 -7.923 1.00 54.44 171 GLU A CA 1
ATOM 1371 C C . GLU A 1 171 ? 35.736 -8.658 -7.185 1.00 54.44 171 GLU A C 1
ATOM 1373 O O . GLU A 1 171 ? 35.451 -7.517 -7.534 1.00 54.44 171 GLU A O 1
ATOM 1378 N N . ILE A 1 172 ? 35.117 -9.235 -6.147 1.00 57.59 172 ILE A N 1
ATOM 1379 C CA . ILE A 1 172 ? 34.096 -8.573 -5.311 1.00 57.59 172 ILE A CA 1
ATOM 1380 C C . ILE A 1 172 ? 34.665 -7.647 -4.220 1.00 57.59 172 ILE A C 1
ATOM 1382 O O . ILE A 1 172 ? 33.897 -6.901 -3.614 1.00 57.59 172 ILE A O 1
ATOM 1386 N N . PHE A 1 173 ? 35.978 -7.672 -3.962 1.00 50.75 173 PHE A N 1
ATOM 1387 C CA . PHE A 1 173 ? 36.640 -6.824 -2.955 1.00 50.75 173 PHE A CA 1
ATOM 1388 C C . PHE A 1 173 ? 37.808 -5.988 -3.511 1.00 50.75 173 PHE A C 1
ATOM 1390 O O . PHE A 1 173 ? 38.454 -5.271 -2.748 1.00 50.75 173 PHE A O 1
ATOM 1397 N N . SER A 1 174 ? 38.078 -6.046 -4.819 1.00 39.62 174 SER A N 1
ATOM 1398 C CA . SER A 1 174 ? 39.165 -5.286 -5.446 1.00 39.62 174 SER A CA 1
ATOM 1399 C C . SER A 1 174 ? 38.707 -3.881 -5.858 1.00 39.62 174 SER A C 1
ATOM 1401 O O . SER A 1 174 ? 37.982 -3.695 -6.837 1.00 39.62 174 SER A O 1
ATOM 1403 N N . THR A 1 175 ? 39.108 -2.878 -5.076 1.00 45.78 175 THR A N 1
ATOM 1404 C CA . THR A 1 175 ? 38.766 -1.463 -5.274 1.00 45.78 175 THR A CA 1
ATOM 1405 C C . THR A 1 175 ? 39.358 -0.911 -6.573 1.00 45.78 175 THR A C 1
ATOM 1407 O O . THR A 1 175 ? 40.577 -0.854 -6.724 1.00 45.78 175 THR A O 1
ATOM 1410 N N . SER A 1 176 ? 38.523 -0.399 -7.480 1.00 40.03 176 SER A N 1
ATOM 1411 C CA . SER A 1 176 ? 38.996 0.374 -8.634 1.00 40.03 176 SER A CA 1
ATOM 1412 C C . SER A 1 176 ? 39.258 1.840 -8.267 1.00 40.03 176 SER A C 1
ATOM 1414 O O . SER A 1 176 ? 38.546 2.755 -8.681 1.00 40.03 176 SER A O 1
ATOM 1416 N N . GLU A 1 177 ? 40.350 2.085 -7.540 1.00 46.03 177 GLU A N 1
ATOM 1417 C CA . GLU A 1 177 ? 41.029 3.374 -7.681 1.00 46.03 177 GLU A CA 1
ATOM 1418 C C . GLU A 1 177 ? 41.472 3.517 -9.142 1.00 46.03 177 GLU A C 1
ATOM 1420 O O . GLU A 1 177 ? 42.208 2.677 -9.664 1.00 46.03 177 GLU A O 1
ATOM 1425 N N . LYS A 1 178 ? 41.036 4.581 -9.823 1.00 36.38 178 LYS A N 1
ATOM 1426 C CA . LYS A 1 178 ? 41.588 4.940 -11.130 1.00 36.38 178 LYS A CA 1
ATOM 1427 C C . LYS A 1 178 ? 42.071 6.378 -11.129 1.00 36.38 178 LYS A C 1
ATOM 1429 O O . LYS A 1 178 ? 41.344 7.312 -11.457 1.00 36.38 178 LYS A O 1
ATOM 1434 N N . THR A 1 179 ? 43.340 6.518 -10.776 1.00 33.97 179 THR A N 1
ATOM 1435 C CA . THR A 1 179 ? 44.141 7.700 -11.068 1.00 33.97 179 THR A CA 1
ATOM 1436 C C . THR A 1 179 ? 44.174 7.947 -12.579 1.00 33.97 179 THR A C 1
ATOM 1438 O O . THR A 1 179 ? 44.450 7.047 -13.374 1.00 33.97 179 THR A O 1
ATOM 1441 N N . VAL A 1 180 ? 43.898 9.186 -12.985 1.00 33.03 180 VAL A N 1
ATOM 1442 C CA . VAL A 1 180 ? 44.211 9.704 -14.322 1.00 33.03 180 VAL A CA 1
ATOM 1443 C C . VAL A 1 180 ? 44.817 11.087 -14.130 1.00 33.03 180 VAL A C 1
ATOM 1445 O O . VAL A 1 180 ? 44.148 11.999 -13.650 1.00 33.03 180 VAL A O 1
ATOM 1448 N N . SER A 1 181 ? 46.092 11.224 -14.478 1.00 33.44 181 SER A N 1
ATOM 1449 C CA . SER A 1 181 ? 46.830 12.483 -14.450 1.00 33.44 181 SER A CA 1
ATOM 1450 C C . SER A 1 181 ? 46.909 13.103 -15.848 1.00 33.44 181 SER A C 1
ATOM 1452 O O . SER A 1 181 ? 47.350 12.442 -16.783 1.00 33.44 181 SER A O 1
ATOM 1454 N N . GLU A 1 182 ? 46.543 14.384 -15.917 1.00 35.78 182 GLU A N 1
ATOM 1455 C CA . GLU A 1 182 ? 47.039 15.419 -16.845 1.00 35.78 182 GLU A CA 1
ATOM 1456 C C . GLU A 1 182 ? 46.821 15.262 -18.368 1.00 35.78 182 GLU A C 1
ATOM 1458 O O . GLU A 1 182 ? 47.514 14.535 -19.073 1.00 35.78 182 GLU A O 1
ATOM 1463 N N . SER A 1 183 ? 45.959 16.124 -18.922 1.00 33.72 183 SER A N 1
ATOM 1464 C CA . SER A 1 183 ? 46.446 17.278 -19.709 1.00 33.72 183 SER A CA 1
ATOM 1465 C C . SER A 1 183 ? 45.363 18.358 -19.900 1.00 33.72 183 SER A C 1
ATOM 1467 O O . SER A 1 183 ? 44.230 18.065 -20.266 1.00 33.72 183 SER A O 1
ATOM 1469 N N . ASP A 1 184 ? 45.746 19.597 -19.585 1.00 34.25 184 ASP A N 1
ATOM 1470 C CA . ASP A 1 184 ? 45.187 20.921 -19.917 1.00 34.25 184 ASP A CA 1
ATOM 1471 C C . ASP A 1 184 ? 43.764 21.089 -20.498 1.00 34.25 184 ASP A C 1
ATOM 1473 O O . ASP A 1 184 ? 43.481 20.724 -21.636 1.00 34.25 184 ASP A O 1
ATOM 1477 N N . SER A 1 185 ? 42.945 21.900 -19.809 1.00 32.12 185 SER A N 1
ATOM 1478 C CA . SER A 1 185 ? 42.453 23.183 -20.357 1.00 32.12 185 SER A CA 1
ATOM 1479 C C . SER A 1 185 ? 41.764 24.029 -19.271 1.00 32.12 185 SER A C 1
ATOM 1481 O O . SER A 1 185 ? 41.102 23.513 -18.375 1.00 32.12 185 SER A O 1
ATOM 1483 N N . SER A 1 186 ? 41.932 25.348 -19.345 1.00 38.38 186 SER A N 1
ATOM 1484 C CA . SER A 1 186 ? 41.452 26.354 -18.386 1.00 38.38 186 SER A CA 1
ATOM 1485 C C . SER A 1 186 ? 39.925 26.445 -18.247 1.00 38.38 186 SER A C 1
ATOM 1487 O O . SER A 1 186 ? 39.238 26.363 -19.259 1.00 38.38 186 SER A O 1
ATOM 1489 N N . TYR A 1 187 ? 39.418 26.838 -17.069 1.00 28.80 187 TYR A N 1
ATOM 1490 C CA . TYR A 1 187 ? 38.753 28.148 -16.883 1.00 28.80 187 TYR A CA 1
ATOM 1491 C C . TYR A 1 187 ? 38.590 28.511 -15.389 1.00 28.80 187 TYR A C 1
ATOM 1493 O O . TYR A 1 187 ? 38.586 27.651 -14.512 1.00 28.80 187 TYR A O 1
ATOM 1501 N N . SER A 1 188 ? 38.529 29.813 -15.106 1.00 33.41 188 SER A N 1
ATOM 1502 C CA . SER A 1 188 ? 38.719 30.414 -13.775 1.00 33.41 188 SER A CA 1
ATOM 1503 C C . SER A 1 188 ? 37.436 30.607 -12.953 1.00 33.41 188 SER A C 1
ATOM 1505 O O . SER A 1 188 ? 36.412 30.947 -13.533 1.00 33.41 188 SER A O 1
ATOM 1507 N N . THR A 1 189 ? 37.581 30.623 -11.611 1.00 34.22 189 THR A N 1
ATOM 1508 C CA . THR A 1 189 ? 36.788 31.403 -10.607 1.00 34.22 189 THR A CA 1
ATOM 1509 C C . THR A 1 189 ? 35.262 31.154 -10.513 1.00 34.22 189 THR A C 1
ATOM 1511 O O . THR A 1 189 ? 34.583 31.042 -11.517 1.00 34.22 189 THR A O 1
ATOM 1514 N N . SER A 1 190 ? 34.595 31.124 -9.351 1.00 32.16 190 SER A N 1
ATOM 1515 C CA . SER A 1 190 ? 34.939 31.525 -7.970 1.00 32.16 190 SER A CA 1
ATOM 1516 C C . SER A 1 190 ? 33.981 30.877 -6.951 1.00 32.16 190 SER A C 1
ATOM 1518 O O . SER A 1 190 ? 32.783 30.801 -7.217 1.00 32.16 190 SER A O 1
ATOM 1520 N N . SER A 1 191 ? 34.462 30.527 -5.753 1.00 35.12 191 SER A N 1
ATOM 1521 C CA . SER A 1 191 ? 33.606 30.208 -4.589 1.00 35.12 191 SER A CA 1
ATOM 1522 C C . SER A 1 191 ? 32.897 31.462 -4.039 1.00 35.12 191 SER A C 1
ATOM 1524 O O . SER A 1 191 ? 33.329 32.582 -4.325 1.00 35.12 191 SER A O 1
ATOM 1526 N N . PRO A 1 192 ? 31.855 31.306 -3.200 1.00 38.44 192 PRO A N 1
ATOM 1527 C CA . PRO A 1 192 ? 32.130 31.393 -1.759 1.00 38.44 192 PRO A CA 1
ATOM 1528 C C . PRO A 1 192 ? 31.414 30.337 -0.891 1.00 38.44 192 PRO A C 1
ATOM 1530 O O . PRO A 1 192 ? 30.655 29.495 -1.363 1.00 38.44 192 PRO A O 1
ATOM 1533 N N . THR A 1 193 ? 31.717 30.379 0.407 1.00 36.22 193 THR A N 1
ATOM 1534 C CA . THR A 1 193 ? 31.659 29.255 1.353 1.00 36.22 193 THR A CA 1
ATOM 1535 C C . THR A 1 193 ? 30.766 29.575 2.564 1.00 36.22 193 THR A C 1
ATOM 1537 O O . THR A 1 193 ? 30.939 30.634 3.148 1.00 36.22 193 THR A O 1
ATOM 1540 N N . ILE A 1 194 ? 29.898 28.624 2.957 1.00 35.19 194 ILE A N 1
ATOM 1541 C CA . ILE A 1 194 ? 29.319 28.358 4.306 1.00 35.19 194 ILE A CA 1
ATOM 1542 C C . ILE A 1 194 ? 28.729 29.538 5.123 1.00 35.19 194 ILE A C 1
ATOM 1544 O O . ILE A 1 194 ? 29.451 30.442 5.526 1.00 35.19 194 ILE A O 1
ATOM 1548 N N . GLY A 1 195 ? 27.495 29.368 5.644 1.00 31.75 195 GLY A N 1
ATOM 1549 C CA . GLY A 1 195 ? 27.313 29.649 7.085 1.00 31.75 195 GLY A CA 1
ATOM 1550 C C . GLY A 1 195 ? 25.932 29.951 7.694 1.00 31.75 195 GLY A C 1
ATOM 1551 O O . GLY A 1 195 ? 25.561 31.106 7.810 1.00 31.75 195 GLY A O 1
ATOM 1552 N N . ILE A 1 196 ? 25.311 28.922 8.294 1.00 34.88 196 ILE A N 1
ATOM 1553 C CA . ILE A 1 196 ? 24.770 28.928 9.681 1.00 34.88 196 ILE A CA 1
ATOM 1554 C C . ILE A 1 196 ? 23.596 29.891 10.043 1.00 34.88 196 ILE A C 1
ATOM 1556 O O . ILE A 1 196 ? 23.809 31.040 10.398 1.00 34.88 196 ILE A O 1
ATOM 1560 N N . LYS A 1 197 ? 22.399 29.281 10.190 1.00 38.03 197 LYS A N 1
ATOM 1561 C CA . LYS A 1 197 ? 21.294 29.541 11.164 1.00 38.03 197 LYS A CA 1
ATOM 1562 C C . LYS A 1 197 ? 20.649 30.947 11.256 1.00 38.03 197 LYS A C 1
ATOM 1564 O O . LYS A 1 197 ? 21.312 31.913 11.601 1.00 38.03 197 LYS A O 1
ATOM 1569 N N . SER A 1 198 ? 19.305 30.988 11.284 1.00 36.66 198 SER A N 1
ATOM 1570 C CA . SER A 1 198 ? 18.519 31.166 12.537 1.00 36.66 198 SER A CA 1
ATOM 1571 C C . SER A 1 198 ? 17.165 31.898 12.370 1.00 36.66 198 SER A C 1
ATOM 1573 O O . SER A 1 198 ? 17.137 33.079 12.061 1.00 36.66 198 SER A O 1
ATOM 1575 N N . LEU A 1 199 ? 16.085 31.194 12.740 1.00 38.50 199 LEU A N 1
ATOM 1576 C CA . LEU A 1 199 ? 14.853 31.653 13.421 1.00 38.50 199 LEU A CA 1
ATOM 1577 C C . LEU A 1 199 ? 13.960 32.796 12.864 1.00 38.50 199 LEU A C 1
ATOM 1579 O O . LEU A 1 199 ? 14.290 33.972 12.944 1.00 38.50 199 LEU A O 1
ATOM 1583 N N . CYS A 1 200 ? 12.708 32.379 12.619 1.00 35.88 200 CYS A N 1
ATOM 1584 C CA . CYS A 1 200 ? 11.440 32.982 13.073 1.00 35.88 200 CYS A CA 1
ATOM 1585 C C . CYS A 1 200 ? 10.810 34.211 12.383 1.00 35.88 200 CYS A C 1
ATOM 1587 O O . CYS A 1 200 ? 11.405 35.277 12.289 1.00 35.88 200 CYS A O 1
ATOM 1589 N N . ASN A 1 201 ? 9.493 34.043 12.164 1.00 33.88 201 ASN A N 1
ATOM 1590 C CA . ASN A 1 201 ? 8.425 35.055 12.136 1.00 33.88 201 ASN A CA 1
ATOM 1591 C C . ASN A 1 201 ? 8.403 36.013 10.912 1.00 33.88 201 ASN A C 1
ATOM 1593 O O . ASN A 1 201 ? 9.429 36.301 10.314 1.00 33.88 201 ASN A O 1
ATOM 1597 N N . ASP A 1 202 ? 7.259 36.509 10.422 1.00 38.25 202 ASP A N 1
ATOM 1598 C CA . ASP A 1 202 ? 5.890 36.520 10.967 1.00 38.25 202 ASP A CA 1
ATOM 1599 C C . ASP A 1 202 ? 4.807 36.318 9.884 1.00 38.25 202 ASP A C 1
ATOM 1601 O O . ASP A 1 202 ? 5.000 36.606 8.702 1.00 38.25 202 ASP A O 1
ATOM 1605 N N . MET A 1 203 ? 3.613 35.901 10.315 1.00 37.69 203 MET A N 1
ATOM 1606 C CA . MET A 1 203 ? 2.373 36.073 9.545 1.00 37.69 203 MET A CA 1
ATOM 1607 C C . MET A 1 203 ? 1.916 37.540 9.629 1.00 37.69 203 MET A C 1
ATOM 1609 O O . MET A 1 203 ? 1.945 38.083 10.725 1.00 37.69 203 MET A O 1
ATOM 1613 N N . VAL A 1 204 ? 1.378 38.143 8.552 1.00 40.19 204 VAL A N 1
ATOM 1614 C CA . VAL A 1 204 ? 0.192 39.043 8.603 1.00 40.19 204 VAL A CA 1
ATOM 1615 C C . VAL A 1 204 ? -0.258 39.526 7.206 1.00 40.19 204 VAL A C 1
ATOM 1617 O O . VAL A 1 204 ? 0.505 40.071 6.419 1.00 40.19 204 VAL A O 1
ATOM 1620 N N . ALA A 1 205 ? -1.554 39.323 6.951 1.00 38.66 205 ALA A N 1
ATOM 1621 C CA . ALA A 1 205 ? -2.480 39.980 6.017 1.00 38.66 205 ALA A CA 1
ATOM 1622 C C . ALA A 1 205 ? -1.983 40.853 4.832 1.00 38.66 205 ALA A C 1
ATOM 1624 O O . ALA A 1 205 ? -1.486 41.961 5.023 1.00 38.66 205 ALA A O 1
ATOM 1625 N N . LYS A 1 206 ? -2.521 40.543 3.636 1.00 46.62 206 LYS A N 1
ATOM 1626 C CA . LYS A 1 206 ? -3.621 41.363 3.070 1.00 46.62 206 LYS A CA 1
ATOM 1627 C C . LYS A 1 206 ? -4.427 40.658 1.967 1.00 46.62 206 LYS A C 1
ATOM 1629 O O . LYS A 1 206 ? -4.036 40.615 0.808 1.00 46.62 206 LYS A O 1
ATOM 1634 N N . ALA A 1 207 ? -5.624 40.204 2.331 1.00 44.06 207 ALA A N 1
ATOM 1635 C CA . ALA A 1 207 ? -6.760 40.155 1.411 1.00 44.06 207 ALA A CA 1
ATOM 1636 C C . ALA A 1 207 ? -7.606 41.435 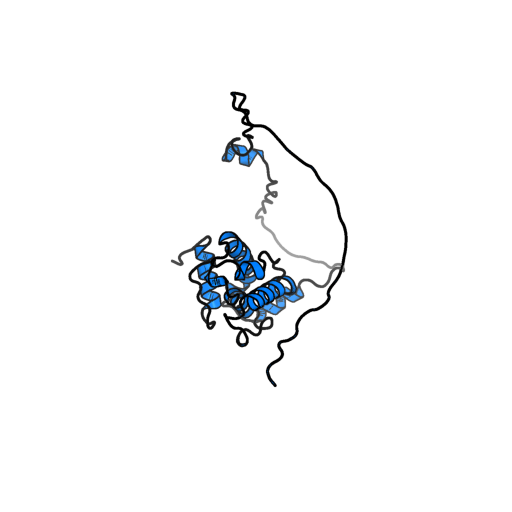1.585 1.00 44.06 207 ALA A C 1
ATOM 1638 O O . ALA A 1 207 ? -7.465 42.111 2.606 1.00 44.06 207 ALA A O 1
ATOM 1639 N N . LYS A 1 208 ? -8.544 41.673 0.650 1.00 47.62 208 LYS A N 1
ATOM 1640 C CA . LYS A 1 208 ? -9.531 42.783 0.563 1.00 47.62 208 LYS A CA 1
ATOM 1641 C C . LYS A 1 208 ? -9.066 44.056 -0.169 1.00 47.62 208 LYS A C 1
ATOM 1643 O O . LYS A 1 208 ? -7.945 44.497 0.041 1.00 47.62 208 LYS A O 1
ATOM 1648 N N . ILE A 1 209 ? -9.902 44.752 -0.957 1.00 49.78 209 ILE A N 1
ATOM 1649 C CA . ILE A 1 209 ? -11.183 44.443 -1.656 1.00 49.78 209 ILE A CA 1
ATOM 1650 C C . ILE A 1 209 ? -11.393 45.563 -2.709 1.00 49.78 209 ILE A C 1
ATOM 1652 O O . ILE A 1 209 ? -10.904 46.675 -2.522 1.00 49.78 209 ILE A O 1
ATOM 1656 N N . SER A 1 210 ? -12.130 45.299 -3.792 1.00 47.28 210 SER A N 1
ATOM 1657 C CA . SER A 1 210 ? -12.573 46.321 -4.763 1.00 47.28 210 SER A CA 1
ATOM 1658 C C . SER A 1 210 ? -13.742 47.167 -4.225 1.00 47.28 210 SER A C 1
ATOM 1660 O O . SER A 1 210 ? -14.623 46.611 -3.571 1.00 47.28 210 SER A O 1
ATOM 1662 N N . PRO A 1 211 ? -13.850 48.462 -4.576 1.00 61.34 211 PRO A N 1
ATOM 1663 C CA . PRO A 1 211 ? -15.124 49.171 -4.557 1.00 61.34 211 PRO A CA 1
ATOM 1664 C C . PRO A 1 211 ? -15.739 49.277 -5.965 1.00 61.34 211 PRO A C 1
ATOM 1666 O O . PRO A 1 211 ? -15.067 49.628 -6.935 1.00 61.34 211 PRO A O 1
ATOM 1669 N N . LYS A 1 212 ? -17.048 49.015 -6.056 1.00 55.03 212 LYS A N 1
ATOM 1670 C CA . LYS A 1 212 ? -17.911 49.412 -7.179 1.00 55.03 212 LYS A CA 1
ATOM 1671 C C . LYS A 1 212 ? -18.659 50.701 -6.818 1.00 55.03 212 LYS A C 1
ATOM 1673 O O . LYS A 1 212 ? -19.108 50.825 -5.688 1.00 55.03 212 LYS A O 1
ATOM 1678 N N . SER A 1 213 ? -18.893 51.529 -7.837 1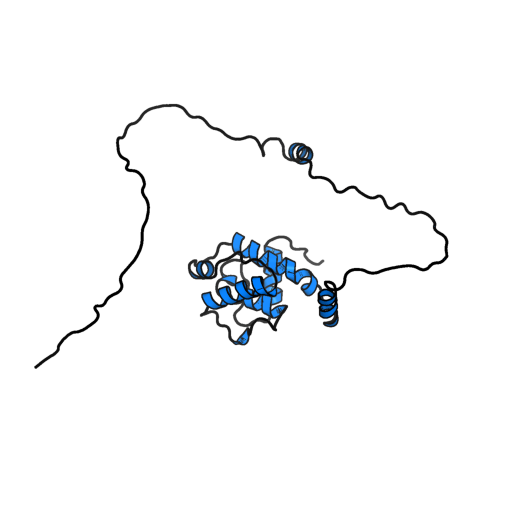.00 52.44 213 SER A N 1
ATOM 1679 C CA . SER A 1 213 ? -20.128 52.295 -8.084 1.00 52.44 213 SER A CA 1
ATOM 1680 C C . SER A 1 213 ? -20.764 53.091 -6.932 1.00 52.44 213 SER A C 1
ATOM 1682 O O . SER A 1 213 ? -21.513 52.529 -6.135 1.00 52.44 213 SER A O 1
ATOM 1684 N N . GLN A 1 214 ? -20.682 54.418 -7.033 1.00 49.44 214 GLN A N 1
ATOM 1685 C CA . GLN A 1 214 ? -21.864 55.282 -7.182 1.00 49.44 214 GLN A CA 1
ATOM 1686 C C . GLN A 1 214 ? -21.487 56.545 -7.963 1.00 49.44 214 GLN A C 1
ATOM 1688 O O . GLN A 1 214 ? -20.298 56.924 -7.886 1.00 49.44 214 GLN A O 1
#

Organism: Tigriopus californicus (NCBI:txid6832)

Secondary structure (DSSP, 8-state):
------SHHHHHHHHHHHHTTSTT---S-SSGGGTTSHHHHHHHHHH-TTS--GGG--GGGHHHHHHHHHHHHHHHH-----S-TTHHHH-SS--HHHHHHHHHHHHHHHHHHHT--S-GGGHHHHHGGG-----------------------PPP----HHHHHHHH-GGGT------------------------------------PPP--

InterPro domains:
  IPR001715 Calponin homology domain [PF00307] (10-111)
  IPR001715 Calponin homology domain [PS50021] (5-111)
  IPR001715 Calponin homology domain [SM00033] (7-106)
  IPR036872 CH domain superfamily [G3DSA:1.10.418.10] (4-118)
  IPR036872 CH domain superfamily [SSF47576] (9-111)
  IPR050540 F-actin Monooxygenase Mical [PTHR23167] (8-156)